Protein AF-A0A496ZPP3-F1 (afdb_monomer)

Secondary structure (DSSP, 8-state):
-PPEEEEESS-SS-EE-TT----STT--TTS-SSSEEEEEEETTSHHHHTTTTGGGG----STHHHHHHHHHHHHS---PEEEEEESEEEES---S-TTTTT--EEETTEEEEEHHHHHHHHHHHHHHHHHHHHHHHTTT--TTSS-----TTGGG---GGGS--GGGGEEEEETTSEEEE-

Sequence (182 aa):
MKRLQLVRYGGLTPVKQKHYTTDYEEMTFHGAPERYGIYAFMFGHIDWFLLGGDTGKMKPKTKDYEHEFKNKRDRLAVPYKKFSVEGEIWTHIKPANKFMYMVTDERGEWYKMDADDFVVMYKKEYARMTAEANEMETHGFFCDGESPRLNELDKTIKSPYRYICKDHLEIFVPKGTTIKPF

Solvent-accessible surface area (backbone atoms only — not comparable to full-atom values): 10896 Å² total; per-residue (Å²): 133,82,65,37,46,31,32,30,75,74,72,92,67,60,41,76,48,90,72,48,65,90,51,72,90,74,51,45,82,88,39,53,88,51,55,41,22,41,75,31,32,46,58,91,63,50,75,67,67,75,63,56,83,59,67,85,76,59,79,92,80,56,79,64,52,61,55,51,52,48,51,47,56,63,69,65,54,66,76,55,43,51,30,33,47,49,51,52,32,32,28,44,67,77,64,96,51,54,85,81,50,57,60,77,47,76,50,85,63,36,39,26,27,43,30,62,48,46,51,58,49,47,56,52,51,52,51,49,46,36,52,50,46,60,52,33,68,77,69,75,70,66,92,76,83,64,82,70,86,68,53,80,74,54,78,70,59,90,51,45,63,78,78,46,60,76,65,51,51,35,32,40,40,41,62,87,35,47,76,46,75,114

Mean predicted aligned error: 10.25 Å

Radius of gyration: 18.16 Å; Cα contacts (8 Å, |Δi|>4): 248; chains: 1; bounding box: 41×41×50 Å

pLDDT: mean 76.38, std 19.33, range [41.62, 98.12]

Structure (mmCIF, N/CA/C/O backbone):
data_AF-A0A496ZPP3-F1
#
_entry.id   AF-A0A496ZPP3-F1
#
loop_
_atom_site.group_PDB
_atom_site.id
_atom_site.type_symbol
_atom_site.label_atom_id
_atom_site.label_alt_id
_atom_site.label_comp_id
_atom_site.label_asym_id
_atom_site.label_entity_id
_atom_site.label_seq_id
_atom_site.pdbx_PDB_ins_code
_atom_site.Cartn_x
_atom_site.Cartn_y
_atom_site.Cartn_z
_atom_site.occupancy
_atom_site.B_iso_or_equiv
_atom_site.auth_seq_id
_atom_site.auth_comp_id
_atom_site.auth_asym_id
_atom_site.auth_atom_id
_atom_site.pdbx_PDB_model_num
ATOM 1 N N . MET A 1 1 ? -8.054 14.462 -8.603 1.00 59.59 1 MET A N 1
ATOM 2 C CA . MET A 1 1 ? -6.845 13.609 -8.526 1.00 59.59 1 MET A CA 1
ATOM 3 C C . MET A 1 1 ? -7.215 12.163 -8.833 1.00 59.59 1 MET A C 1
ATOM 5 O O . MET A 1 1 ? -8.363 11.792 -8.616 1.00 59.59 1 MET A O 1
ATOM 9 N N . LYS A 1 2 ? -6.295 11.363 -9.394 1.00 76.88 2 LYS A N 1
ATOM 10 C CA . LYS A 1 2 ? -6.507 9.911 -9.539 1.00 76.88 2 LYS A CA 1
ATOM 11 C C . LYS A 1 2 ? -6.178 9.259 -8.195 1.00 76.88 2 LYS A C 1
ATOM 13 O O . LYS A 1 2 ? -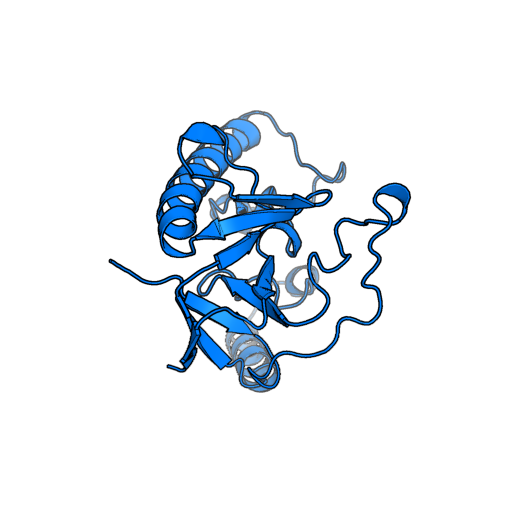5.025 9.337 -7.794 1.00 76.88 2 LYS A O 1
ATOM 18 N N . ARG A 1 3 ? -7.168 8.634 -7.554 1.00 90.62 3 ARG A N 1
ATOM 19 C CA . ARG A 1 3 ? -6.989 7.891 -6.296 1.00 90.62 3 ARG A CA 1
ATOM 20 C C . ARG A 1 3 ? -6.068 6.691 -6.489 1.00 90.62 3 ARG A C 1
ATOM 22 O O . ARG A 1 3 ? -6.048 6.103 -7.576 1.00 90.62 3 ARG A O 1
ATOM 29 N N . LEU A 1 4 ? -5.395 6.282 -5.418 1.00 94.94 4 LEU A N 1
ATOM 30 C CA . LEU A 1 4 ? -4.643 5.035 -5.386 1.00 94.94 4 LEU A CA 1
ATOM 31 C C . LEU A 1 4 ? -5.587 3.844 -5.601 1.00 94.94 4 LEU A C 1
ATOM 33 O O . LEU A 1 4 ? -6.533 3.642 -4.837 1.00 94.94 4 LEU A O 1
ATOM 37 N N . GLN A 1 5 ? -5.340 3.071 -6.659 1.00 94.94 5 GLN A N 1
ATOM 38 C CA . GLN A 1 5 ? -6.104 1.869 -6.982 1.00 94.94 5 GLN A CA 1
ATOM 39 C C . GLN A 1 5 ? -5.355 0.640 -6.483 1.00 94.94 5 GLN A C 1
ATOM 41 O O . GLN A 1 5 ? -4.220 0.389 -6.886 1.00 94.94 5 GLN A O 1
ATOM 46 N N . LEU A 1 6 ? -6.020 -0.136 -5.636 1.00 94.44 6 LEU A N 1
ATOM 47 C CA . LEU A 1 6 ? -5.474 -1.320 -5.002 1.00 94.44 6 LEU A CA 1
ATOM 48 C C . LEU A 1 6 ? -6.310 -2.554 -5.325 1.00 94.44 6 LEU A C 1
ATOM 50 O O . LEU A 1 6 ? -7.463 -2.491 -5.766 1.00 94.44 6 LEU A O 1
ATOM 54 N N . VAL A 1 7 ? -5.691 -3.698 -5.086 1.00 92.19 7 VAL A N 1
ATOM 55 C CA . VAL A 1 7 ? -6.248 -5.017 -5.332 1.00 92.19 7 VAL A CA 1
ATOM 56 C C . VAL A 1 7 ? -5.818 -5.981 -4.248 1.00 92.19 7 VAL A C 1
ATOM 58 O O . VAL A 1 7 ? -4.673 -5.965 -3.804 1.00 92.19 7 VAL A O 1
ATOM 61 N N . ARG A 1 8 ? -6.737 -6.844 -3.816 1.00 91.12 8 ARG A N 1
ATOM 62 C CA . ARG A 1 8 ? -6.417 -7.907 -2.859 1.00 91.12 8 ARG A CA 1
ATOM 63 C C . ARG A 1 8 ? -7.338 -9.104 -2.975 1.00 91.12 8 ARG A C 1
ATOM 65 O O . ARG A 1 8 ? -8.467 -8.993 -3.453 1.00 91.12 8 ARG A O 1
ATOM 72 N N . TYR A 1 9 ? -6.891 -10.217 -2.412 1.00 85.88 9 TYR A N 1
ATOM 73 C CA . TYR A 1 9 ? -7.742 -11.369 -2.153 1.00 85.88 9 TYR A CA 1
ATOM 74 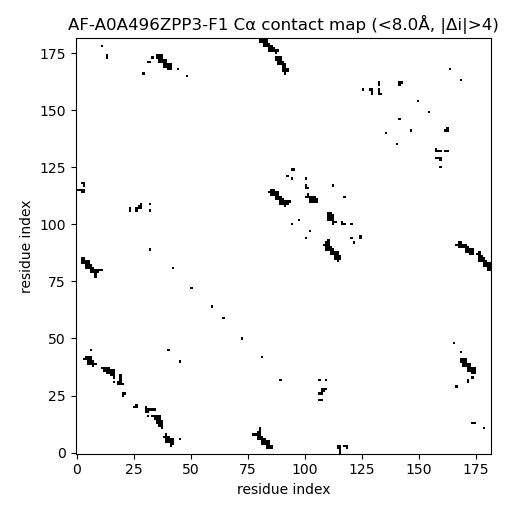C C . TYR A 1 9 ? -8.432 -11.275 -0.791 1.00 85.88 9 TYR A C 1
ATOM 76 O O . TYR A 1 9 ? -7.919 -10.677 0.162 1.00 85.88 9 TYR A O 1
ATOM 84 N N . GLY A 1 10 ? -9.609 -11.897 -0.704 1.00 86.62 10 GLY A N 1
ATOM 85 C CA . GLY A 1 10 ? -10.416 -11.944 0.511 1.00 86.62 10 GLY A CA 1
ATOM 86 C C . GLY A 1 10 ? -11.343 -10.737 0.698 1.00 86.62 10 GLY A C 1
ATOM 87 O O . GLY A 1 10 ? -11.685 -10.015 -0.240 1.00 86.62 10 GLY A O 1
ATOM 88 N N . GLY A 1 11 ? -11.837 -10.557 1.924 1.00 89.62 11 GLY A N 1
ATOM 89 C CA . GLY A 1 11 ? -12.764 -9.476 2.277 1.00 89.62 11 GLY A CA 1
ATOM 90 C C . GLY A 1 11 ? -12.040 -8.175 2.603 1.00 89.62 11 GLY A C 1
ATOM 91 O O . GLY A 1 11 ? -11.015 -8.231 3.260 1.00 89.62 11 GLY A O 1
ATOM 92 N N . LEU A 1 12 ? -12.592 -7.019 2.211 1.00 94.62 12 LEU A N 1
ATOM 93 C CA . LEU A 1 12 ? -12.005 -5.685 2.445 1.00 94.62 12 LEU A CA 1
ATOM 94 C C . LEU A 1 12 ? -12.063 -5.219 3.912 1.00 94.62 12 LEU A C 1
ATOM 96 O O . LEU A 1 12 ? -11.542 -4.159 4.238 1.00 94.62 12 LEU A O 1
ATOM 100 N N . THR A 1 13 ? -12.669 -6.006 4.799 1.00 96.12 13 THR A N 1
ATOM 101 C CA . THR A 1 13 ? -12.729 -5.712 6.231 1.00 96.12 13 THR A CA 1
ATOM 102 C C . THR A 1 13 ? -11.332 -5.804 6.861 1.00 96.12 13 THR A C 1
ATOM 104 O O . THR A 1 13 ? -10.648 -6.811 6.647 1.00 96.12 13 THR A O 1
ATOM 107 N N . PRO A 1 14 ? -10.905 -4.802 7.652 1.00 97.12 14 PRO A N 1
ATOM 108 C CA . PRO A 1 14 ? -9.675 -4.864 8.436 1.00 97.12 14 PRO A CA 1
ATOM 109 C C . PRO A 1 14 ? -9.627 -6.073 9.365 1.00 97.12 14 PRO A C 1
ATOM 111 O O . PRO A 1 14 ? -10.598 -6.375 10.060 1.00 97.12 14 PRO A O 1
ATOM 114 N N . VAL A 1 15 ? -8.478 -6.745 9.402 1.00 97.00 15 VAL A N 1
ATOM 115 C CA . VAL A 1 15 ? -8.234 -7.908 10.264 1.00 97.00 15 VAL A CA 1
ATOM 116 C C . VAL A 1 15 ? -7.109 -7.618 11.249 1.00 97.00 15 VAL A C 1
ATOM 118 O O . VAL A 1 15 ? -6.262 -6.754 11.012 1.00 97.00 15 VAL A O 1
ATOM 121 N N . LYS A 1 16 ? -7.112 -8.338 12.375 1.00 97.50 16 LYS A N 1
ATOM 122 C CA . LYS A 1 16 ? -6.031 -8.285 13.362 1.00 97.50 16 LYS A CA 1
ATOM 123 C C . LYS A 1 16 ? -4.797 -9.003 12.815 1.00 97.50 16 LYS A C 1
ATOM 125 O O . LYS A 1 16 ? -4.894 -10.161 12.412 1.00 97.50 16 LYS A O 1
ATOM 130 N N . GLN A 1 17 ? -3.646 -8.345 12.859 1.00 96.12 17 GLN A N 1
ATOM 131 C CA . GLN A 1 17 ? -2.381 -8.890 12.368 1.00 96.12 17 GLN A CA 1
ATOM 132 C C . GLN A 1 17 ? -1.732 -9.790 13.430 1.00 96.12 17 GLN A C 1
ATOM 134 O O . GLN A 1 17 ? -1.558 -9.377 14.580 1.00 96.12 17 GLN A O 1
ATOM 139 N N . LYS A 1 18 ? -1.426 -11.045 13.065 1.00 89.62 18 LYS A N 1
ATOM 140 C CA . LYS A 1 18 ? -0.983 -12.093 14.011 1.00 89.62 18 LYS A CA 1
ATOM 141 C C . LYS A 1 18 ? 0.389 -11.813 14.631 1.00 89.62 18 LYS A C 1
ATOM 143 O O . LYS A 1 18 ? 0.562 -12.071 15.814 1.00 89.62 18 LYS A O 1
ATOM 148 N N . HIS A 1 19 ? 1.314 -11.259 13.852 1.00 88.44 19 HIS A N 1
ATOM 149 C CA . HIS A 1 19 ? 2.710 -11.018 14.245 1.00 88.44 19 HIS A CA 1
ATOM 150 C C . HIS A 1 19 ? 3.008 -9.535 14.482 1.00 88.44 19 HIS A C 1
ATOM 152 O O . HIS A 1 19 ? 4.138 -9.086 14.344 1.00 88.44 19 HIS A O 1
ATOM 158 N N . TYR A 1 20 ? 1.980 -8.752 14.808 1.00 92.56 20 TYR A N 1
ATOM 159 C CA . TYR A 1 20 ? 2.180 -7.362 15.187 1.00 92.56 20 TYR A CA 1
ATOM 160 C C . TYR A 1 20 ? 2.911 -7.281 16.534 1.00 92.56 20 TYR A C 1
ATOM 162 O O . TYR A 1 20 ? 2.357 -7.710 17.552 1.00 92.56 20 TYR A O 1
ATOM 170 N N . THR A 1 21 ? 4.098 -6.679 16.532 1.00 92.44 21 THR A N 1
ATOM 171 C CA . THR A 1 21 ? 4.921 -6.390 17.717 1.00 92.44 21 THR A CA 1
ATOM 172 C C . THR A 1 21 ? 5.237 -4.904 17.771 1.00 92.44 21 THR A C 1
ATOM 174 O O . THR A 1 21 ? 5.474 -4.301 16.729 1.00 92.44 21 THR A O 1
ATOM 177 N N . THR A 1 22 ? 5.194 -4.296 18.957 1.00 92.19 22 THR A N 1
ATOM 178 C CA . THR A 1 22 ? 5.622 -2.903 19.192 1.00 92.19 22 THR A CA 1
ATOM 179 C C . THR A 1 22 ? 7.114 -2.777 19.462 1.00 92.19 22 THR A C 1
ATOM 181 O O . THR A 1 22 ? 7.611 -1.656 19.472 1.00 92.19 22 THR A O 1
ATOM 184 N N . ASP A 1 23 ? 7.803 -3.894 19.685 1.00 92.31 23 ASP A N 1
ATOM 185 C CA . ASP A 1 23 ? 9.248 -3.913 19.857 1.00 92.31 23 ASP A CA 1
ATOM 186 C C . ASP A 1 23 ? 9.923 -3.688 18.505 1.00 92.31 23 ASP A C 1
ATOM 188 O O . ASP A 1 23 ? 9.645 -4.410 17.550 1.00 92.31 23 ASP A O 1
ATOM 192 N N . TYR A 1 24 ? 10.773 -2.665 18.421 1.00 87.19 24 TYR A N 1
ATOM 193 C CA . TYR A 1 24 ? 11.480 -2.295 17.199 1.00 87.19 24 TYR A CA 1
ATOM 194 C C . TYR A 1 24 ? 12.500 -3.358 16.777 1.00 87.19 24 TYR A C 1
ATOM 196 O O . TYR A 1 24 ? 12.688 -3.571 15.582 1.00 87.19 24 TYR A O 1
ATOM 204 N N . GLU A 1 25 ? 13.116 -4.059 17.732 1.00 89.50 25 GLU A N 1
ATOM 205 C CA . GLU A 1 25 ? 14.118 -5.095 17.449 1.00 89.50 25 GLU A CA 1
ATOM 206 C C . GLU A 1 25 ? 13.488 -6.358 16.842 1.00 89.50 25 GLU A C 1
ATOM 208 O O . GLU A 1 25 ? 14.136 -7.089 16.095 1.00 89.50 25 GLU A O 1
ATOM 213 N N . GLU A 1 26 ? 12.198 -6.585 17.102 1.00 88.44 26 GLU A N 1
ATOM 214 C CA . GLU A 1 26 ? 11.426 -7.701 16.549 1.00 88.44 26 GLU A CA 1
ATOM 215 C C . GLU A 1 26 ? 10.712 -7.351 15.230 1.00 88.44 26 GLU A C 1
ATOM 217 O O . GLU A 1 26 ? 10.048 -8.205 14.627 1.00 88.44 26 GLU A O 1
ATOM 222 N N . MET A 1 27 ? 10.800 -6.098 14.768 1.00 88.38 27 MET A N 1
ATOM 223 C CA . MET A 1 27 ? 10.158 -5.693 13.520 1.00 88.38 27 MET A CA 1
ATOM 224 C C . MET A 1 27 ? 10.902 -6.280 12.331 1.00 88.38 27 MET A C 1
ATOM 226 O O . MET A 1 27 ? 12.086 -6.046 12.116 1.00 88.38 27 MET A O 1
ATOM 230 N N . THR A 1 28 ? 10.162 -7.016 11.511 1.00 86.88 28 THR A N 1
ATOM 231 C CA . THR A 1 28 ? 10.663 -7.544 10.246 1.00 86.88 28 THR A CA 1
ATOM 232 C C . THR A 1 28 ? 10.012 -6.805 9.092 1.00 86.88 28 THR A C 1
ATOM 234 O O . THR A 1 28 ? 8.931 -6.235 9.239 1.00 86.88 28 THR A O 1
ATOM 237 N N . PHE A 1 29 ? 10.637 -6.879 7.922 1.00 85.31 29 PHE A N 1
ATOM 238 C CA . PHE A 1 29 ? 10.073 -6.396 6.665 1.00 85.31 29 PHE A CA 1
ATOM 239 C C . PHE A 1 29 ? 8.634 -6.897 6.435 1.00 85.31 29 PHE A C 1
ATOM 241 O O . PHE A 1 29 ? 7.745 -6.121 6.112 1.00 85.31 29 PHE A O 1
ATOM 248 N N . HIS A 1 30 ? 8.355 -8.167 6.741 1.00 86.19 30 HIS A N 1
ATOM 249 C CA . HIS A 1 30 ? 7.014 -8.753 6.608 1.00 86.19 30 HIS A CA 1
ATOM 250 C C . HIS A 1 30 ? 6.077 -8.480 7.800 1.00 86.19 30 HIS A C 1
ATOM 252 O O . HIS A 1 30 ? 4.909 -8.879 7.787 1.00 86.19 30 HIS A O 1
ATOM 258 N N . GLY A 1 31 ? 6.572 -7.845 8.864 1.00 90.31 31 GLY A N 1
ATOM 259 C CA . GLY A 1 31 ? 5.788 -7.505 10.044 1.00 90.31 31 GLY A CA 1
ATOM 260 C C . GLY A 1 31 ? 4.845 -6.343 9.753 1.00 90.31 31 GLY A C 1
ATOM 261 O O . GLY A 1 31 ? 5.272 -5.306 9.261 1.00 90.31 31 GLY A O 1
ATOM 262 N N . ALA A 1 32 ? 3.557 -6.493 10.070 1.00 92.44 32 ALA A N 1
ATOM 263 C CA . ALA A 1 32 ? 2.587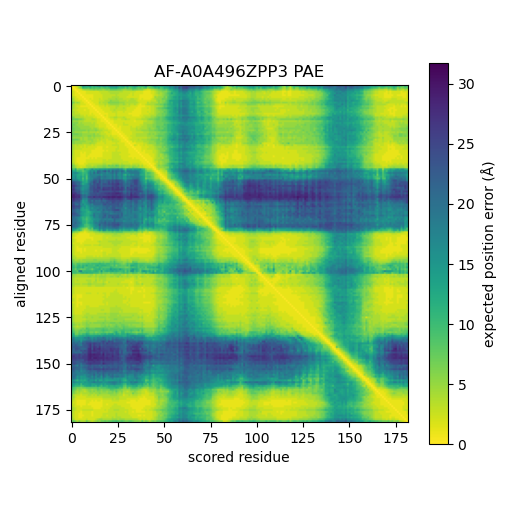 -5.426 9.841 1.00 92.44 32 ALA A CA 1
ATOM 264 C C . ALA A 1 32 ? 2.925 -4.167 10.657 1.00 92.44 32 ALA A C 1
ATOM 266 O O . ALA A 1 32 ? 3.147 -4.276 11.869 1.00 92.44 32 ALA A O 1
ATOM 267 N N . PRO A 1 33 ? 2.857 -2.968 10.054 1.00 94.81 33 PRO A N 1
ATOM 268 C CA . PRO A 1 33 ? 3.180 -1.736 10.759 1.00 94.81 33 PRO A CA 1
ATOM 269 C C . PRO A 1 33 ? 2.072 -1.299 11.728 1.00 94.81 33 PRO A C 1
ATOM 271 O O . PRO A 1 33 ? 2.323 -0.512 12.640 1.00 94.81 33 PRO A O 1
ATOM 274 N N . GLU A 1 34 ? 0.857 -1.847 11.609 1.00 96.38 34 GLU A N 1
ATOM 275 C CA . GLU A 1 34 ? -0.231 -1.635 12.566 1.00 96.38 34 GLU A CA 1
ATOM 276 C C . GLU A 1 34 ? -0.971 -2.926 12.923 1.00 96.38 34 GLU A C 1
ATOM 278 O O . GLU A 1 34 ? -0.973 -3.922 12.197 1.00 96.38 34 GLU A O 1
ATOM 283 N N . ARG A 1 35 ? -1.668 -2.893 14.065 1.00 97.12 35 ARG A N 1
ATOM 284 C CA . ARG A 1 35 ? -2.373 -4.065 14.592 1.00 97.12 35 ARG A CA 1
ATOM 285 C C . ARG A 1 35 ? -3.605 -4.458 13.781 1.00 97.12 35 ARG A C 1
ATOM 287 O O . ARG A 1 35 ? -3.969 -5.635 13.788 1.00 97.12 35 ARG A O 1
ATOM 294 N N . TYR A 1 36 ? -4.260 -3.500 13.127 1.00 98.12 36 TYR A N 1
ATOM 295 C CA . TYR A 1 36 ? -5.479 -3.729 12.355 1.00 98.12 36 TYR A CA 1
ATOM 296 C C . TYR A 1 36 ? -5.396 -3.055 10.994 1.00 98.12 36 TYR A C 1
ATOM 298 O O . TYR A 1 36 ? -5.179 -1.852 10.899 1.00 98.12 36 TYR A O 1
ATOM 306 N N . GLY A 1 37 ? -5.651 -3.825 9.947 1.00 97.50 37 GLY A N 1
ATOM 307 C CA . GLY A 1 37 ? -5.591 -3.334 8.579 1.00 97.50 37 GLY A CA 1
ATOM 308 C C . GLY A 1 37 ? -5.667 -4.478 7.591 1.00 97.50 37 GLY A C 1
ATOM 309 O O . GLY A 1 37 ? -6.081 -5.590 7.946 1.00 97.50 37 GLY A O 1
ATOM 310 N N . ILE A 1 38 ? -5.301 -4.193 6.351 1.00 96.81 38 ILE A N 1
ATOM 311 C CA . ILE A 1 38 ? -5.334 -5.149 5.253 1.00 96.81 38 ILE A CA 1
ATOM 312 C C . ILE A 1 38 ? -4.109 -4.969 4.366 1.00 96.81 38 ILE A C 1
ATOM 314 O O . ILE A 1 38 ? -3.707 -3.845 4.091 1.00 96.81 38 ILE A O 1
ATOM 318 N N . TYR A 1 39 ? -3.568 -6.077 3.874 1.00 95.19 39 TYR A N 1
ATOM 319 C CA . TYR A 1 39 ? -2.563 -6.056 2.820 1.00 95.19 39 TYR A CA 1
ATOM 320 C C . TYR A 1 39 ? -3.234 -6.028 1.452 1.00 95.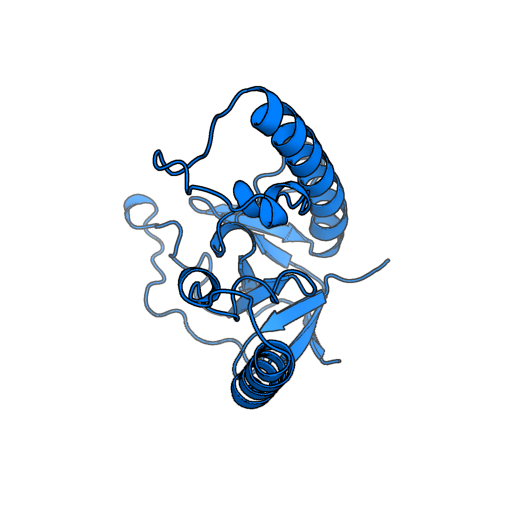19 39 TYR A C 1
ATOM 322 O O . TYR A 1 39 ? -4.251 -6.699 1.218 1.00 95.19 39 TYR A O 1
ATOM 330 N N . ALA A 1 40 ? -2.670 -5.231 0.559 1.00 94.62 40 ALA A N 1
ATOM 331 C CA . ALA A 1 40 ? -3.112 -5.085 -0.810 1.00 94.62 40 ALA A CA 1
ATOM 332 C C . ALA A 1 40 ? -1.928 -4.771 -1.722 1.00 94.62 40 ALA A C 1
ATOM 334 O O . ALA A 1 40 ? -0.858 -4.386 -1.270 1.00 94.62 40 ALA A O 1
ATOM 335 N N . PHE A 1 41 ? -2.146 -4.913 -3.020 1.00 92.25 41 PHE A N 1
ATOM 336 C CA . PHE A 1 41 ? -1.162 -4.594 -4.042 1.00 92.25 41 PHE A CA 1
ATOM 337 C C . PHE A 1 41 ? -1.677 -3.476 -4.928 1.00 92.25 41 PHE A C 1
ATOM 339 O O . PHE A 1 41 ? -2.883 -3.288 -5.099 1.00 92.25 41 PHE A O 1
ATOM 346 N N . MET A 1 42 ? -0.745 -2.763 -5.537 1.00 90.25 42 MET A N 1
ATOM 347 C CA . MET A 1 42 ? -1.039 -1.780 -6.567 1.00 90.25 42 MET A CA 1
ATOM 348 C C . MET A 1 42 ? -1.734 -2.412 -7.778 1.00 90.25 42 MET A C 1
ATOM 350 O O . MET A 1 42 ? -1.257 -3.391 -8.363 1.00 90.25 42 MET A O 1
ATOM 354 N N . PHE A 1 43 ? -2.868 -1.842 -8.191 1.00 87.19 43 PHE A N 1
ATOM 355 C CA . PHE A 1 43 ? -3.562 -2.308 -9.388 1.00 87.19 43 PHE A CA 1
ATOM 356 C C . PHE A 1 43 ? -2.719 -2.044 -10.643 1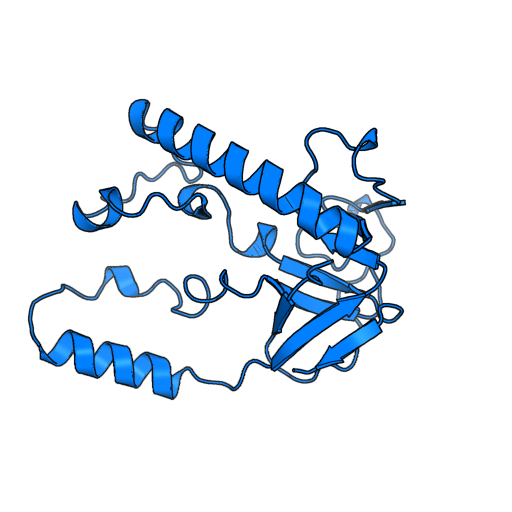.00 87.19 43 PHE A C 1
ATOM 358 O O . PHE A 1 43 ? -2.085 -1.003 -10.771 1.00 87.19 43 PHE A O 1
ATOM 365 N N . GLY A 1 44 ? -2.701 -3.006 -11.569 1.00 81.31 44 GLY A N 1
ATOM 366 C CA . GLY A 1 44 ? -1.818 -2.994 -12.743 1.00 81.31 44 GLY A CA 1
ATOM 367 C C . GLY A 1 44 ? -0.464 -3.673 -12.511 1.00 81.31 44 GLY A C 1
ATOM 368 O O . GLY A 1 44 ? 0.175 -4.078 -13.472 1.00 81.31 44 GLY A O 1
ATOM 369 N N . HIS A 1 45 ? -0.070 -3.890 -11.251 1.00 75.44 45 HIS A N 1
ATOM 370 C CA . HIS A 1 45 ? 1.176 -4.576 -10.888 1.00 75.44 45 HIS A CA 1
ATOM 371 C C . HIS A 1 45 ? 0.974 -6.048 -10.507 1.00 75.44 45 HIS A C 1
ATOM 373 O O . HIS A 1 45 ? 1.939 -6.781 -10.315 1.00 75.44 45 HIS A O 1
ATOM 379 N N . ILE A 1 46 ? -0.282 -6.489 -10.436 1.00 66.38 46 ILE A N 1
ATOM 380 C CA . ILE A 1 46 ? -0.672 -7.805 -9.927 1.00 66.38 46 ILE A CA 1
ATOM 381 C C . ILE A 1 46 ? -0.355 -8.956 -10.897 1.00 66.38 46 ILE A C 1
ATOM 383 O O . ILE A 1 46 ? -0.110 -10.077 -10.454 1.00 66.38 46 ILE A O 1
ATOM 387 N N . ASP A 1 47 ? -0.353 -8.687 -12.208 1.00 57.16 47 ASP A N 1
ATOM 388 C CA . ASP A 1 47 ? -0.328 -9.731 -13.244 1.00 57.16 47 ASP A CA 1
ATOM 389 C C . ASP A 1 47 ? 0.949 -10.593 -13.196 1.00 57.16 47 ASP A C 1
ATOM 391 O O . ASP A 1 47 ? 0.906 -11.754 -13.581 1.00 57.16 47 ASP A O 1
ATOM 395 N N . TRP A 1 48 ? 2.061 -10.090 -12.654 1.00 53.19 48 TRP A N 1
ATOM 396 C CA . TRP A 1 48 ? 3.319 -10.845 -12.565 1.00 53.19 48 TRP A CA 1
ATOM 397 C C . TRP A 1 48 ? 3.433 -11.708 -11.305 1.00 53.19 48 TRP A C 1
ATOM 399 O O . TRP A 1 48 ? 3.964 -12.815 -11.351 1.00 53.19 48 TRP A O 1
ATOM 409 N N . PHE A 1 49 ? 2.888 -11.240 -10.181 1.00 54.38 49 PHE A N 1
ATOM 410 C CA . PHE A 1 49 ? 3.001 -11.937 -8.897 1.00 54.38 49 PHE A CA 1
ATOM 411 C C . PHE A 1 49 ? 2.003 -13.085 -8.753 1.00 54.38 49 PHE A C 1
ATOM 413 O O . PHE A 1 49 ? 2.286 -14.075 -8.081 1.00 54.38 49 PHE A O 1
ATOM 420 N N . LEU A 1 50 ? 0.849 -12.979 -9.413 1.00 51.84 50 LEU A N 1
ATOM 421 C CA . LEU A 1 50 ? -0.241 -13.953 -9.304 1.00 51.84 50 LEU A CA 1
ATOM 422 C C . LEU A 1 50 ? -0.167 -15.096 -10.305 1.00 51.84 50 LEU A C 1
ATOM 424 O O . LEU A 1 50 ? -0.812 -16.123 -10.108 1.00 51.84 50 LEU A O 1
ATOM 428 N N . LEU A 1 51 ? 0.649 -14.947 -11.346 1.00 50.66 51 LEU A N 1
ATOM 429 C CA . LEU A 1 51 ? 0.979 -16.049 -12.245 1.00 50.66 51 LEU A CA 1
ATOM 430 C C . LEU A 1 51 ? 2.017 -17.004 -11.641 1.00 50.66 51 LEU A C 1
ATOM 432 O O . LEU A 1 51 ? 2.311 -18.029 -12.248 1.00 50.66 51 LEU A O 1
ATOM 436 N N . GLY A 1 52 ? 2.522 -16.694 -10.438 1.00 42.72 52 GLY A N 1
ATOM 437 C CA . GLY A 1 52 ? 3.244 -17.623 -9.582 1.00 42.72 52 GLY A CA 1
ATOM 438 C C . GLY A 1 52 ? 4.406 -18.311 -10.280 1.00 42.72 52 GLY A C 1
ATOM 439 O O . GLY A 1 52 ? 4.352 -19.520 -10.412 1.00 42.72 52 GLY A O 1
ATOM 440 N N . GLY A 1 53 ? 5.422 -17.565 -10.729 1.00 42.47 53 GLY A N 1
ATOM 441 C CA . GLY A 1 53 ? 6.786 -18.058 -11.006 1.00 42.47 53 GLY A CA 1
ATOM 442 C C . GLY A 1 53 ? 6.987 -19.234 -11.982 1.00 42.47 53 GLY A C 1
ATOM 443 O O . GLY A 1 53 ? 8.128 -19.561 -12.290 1.00 42.47 53 GLY A O 1
ATOM 444 N N . ASP A 1 54 ? 5.939 -19.871 -12.503 1.00 42.06 54 ASP A N 1
ATOM 445 C CA . ASP A 1 54 ? 6.032 -21.116 -13.276 1.00 42.06 54 ASP A CA 1
ATOM 446 C C . ASP A 1 54 ? 5.955 -20.861 -14.788 1.00 42.06 54 ASP A C 1
ATOM 448 O O . ASP A 1 54 ? 5.625 -21.740 -15.583 1.00 42.06 54 ASP A O 1
ATOM 452 N N . THR A 1 55 ? 6.291 -19.643 -15.220 1.00 43.59 55 THR A N 1
ATOM 453 C CA . THR A 1 55 ? 6.555 -19.349 -16.636 1.00 43.59 55 THR A CA 1
ATOM 454 C C . THR A 1 55 ? 7.886 -19.958 -17.090 1.00 43.59 55 THR A C 1
ATOM 456 O O . THR A 1 55 ? 8.050 -20.254 -18.271 1.00 43.59 55 THR A O 1
ATOM 459 N N . GLY A 1 56 ? 8.809 -20.243 -16.159 1.00 43.56 56 GLY A N 1
ATOM 460 C CA . GLY A 1 56 ? 10.131 -20.812 -16.448 1.00 43.56 56 GLY A CA 1
ATOM 461 C C . GLY A 1 56 ? 10.132 -22.262 -16.952 1.00 43.56 56 GLY A C 1
ATOM 462 O O . GLY A 1 56 ? 11.126 -22.705 -17.528 1.00 43.56 56 GLY A O 1
ATOM 463 N N . LYS A 1 57 ? 9.034 -23.014 -16.785 1.00 44.91 57 LYS A N 1
ATOM 464 C CA . LYS A 1 57 ? 8.921 -24.403 -17.277 1.00 44.91 57 LYS A CA 1
ATOM 465 C C . LYS A 1 57 ? 8.131 -24.547 -18.573 1.00 44.91 57 LYS A C 1
ATOM 467 O O . LYS A 1 57 ? 8.183 -25.612 -19.191 1.00 44.91 57 LYS A O 1
ATOM 472 N N . MET A 1 58 ? 7.420 -23.514 -19.020 1.00 46.31 58 MET A N 1
ATOM 473 C CA . MET A 1 58 ? 6.600 -23.624 -20.222 1.00 46.31 58 MET A CA 1
ATOM 474 C C . MET A 1 58 ? 7.407 -23.188 -21.449 1.00 46.31 58 MET A C 1
ATOM 476 O O . MET A 1 58 ? 7.609 -22.006 -21.709 1.00 46.31 58 MET A O 1
ATOM 480 N N . LYS A 1 59 ? 7.894 -24.162 -22.225 1.00 48.12 59 LYS A N 1
ATOM 481 C CA . LYS A 1 59 ? 8.514 -23.888 -23.529 1.00 48.12 59 LYS A CA 1
ATOM 482 C C . LYS A 1 59 ? 7.431 -23.359 -24.485 1.00 48.12 59 LYS A C 1
ATOM 484 O O . LYS A 1 59 ? 6.464 -24.083 -24.727 1.00 48.12 59 LYS A O 1
ATOM 489 N N . PRO A 1 60 ? 7.572 -22.159 -25.072 1.00 52.62 60 PRO A N 1
ATOM 490 C CA . PRO A 1 60 ? 6.584 -21.643 -26.010 1.00 52.62 60 PRO A CA 1
ATOM 491 C C . PRO A 1 60 ? 6.767 -22.366 -27.344 1.00 52.62 60 PRO A C 1
ATOM 493 O O . PRO A 1 60 ? 7.731 -22.080 -28.053 1.00 52.62 60 PRO A O 1
ATOM 496 N N . LYS A 1 61 ? 5.904 -23.337 -27.684 1.00 51.56 61 LYS A N 1
ATOM 497 C CA . LYS A 1 61 ? 5.969 -23.983 -29.013 1.00 51.56 61 LYS A CA 1
ATOM 498 C C . LYS A 1 61 ? 4.648 -24.313 -29.724 1.00 51.56 61 LYS A C 1
ATOM 500 O O . LYS A 1 61 ? 4.734 -24.724 -30.876 1.00 51.56 61 LYS A O 1
ATOM 505 N N . THR A 1 62 ? 3.450 -24.098 -29.170 1.00 55.59 62 THR A N 1
ATOM 506 C CA . THR A 1 62 ? 2.194 -24.438 -29.888 1.00 55.59 62 THR A CA 1
ATOM 507 C C . THR A 1 62 ? 1.036 -23.478 -29.592 1.00 55.59 62 THR A C 1
ATOM 509 O O . THR A 1 62 ? 1.014 -22.843 -28.545 1.00 55.59 62 THR A O 1
ATOM 512 N N . LYS A 1 63 ? 0.045 -23.386 -30.500 1.00 57.59 63 LYS A N 1
ATOM 513 C CA . LYS A 1 63 ? -1.225 -22.646 -30.294 1.00 57.59 63 LYS A CA 1
ATOM 514 C C . LYS A 1 63 ? -1.999 -23.116 -29.052 1.00 57.59 63 LYS A C 1
ATOM 516 O O . LYS A 1 63 ? -2.767 -22.347 -28.480 1.00 57.59 63 LYS A O 1
ATOM 521 N N . ASP A 1 64 ? -1.746 -24.340 -28.599 1.00 54.94 64 ASP A N 1
ATOM 522 C CA . ASP A 1 64 ? -2.301 -24.880 -27.356 1.00 54.94 64 ASP A CA 1
ATOM 523 C C . ASP A 1 64 ? -1.816 -24.102 -26.120 1.00 54.94 64 ASP A C 1
ATOM 525 O O . ASP A 1 64 ? -2.552 -23.990 -25.143 1.00 54.94 64 ASP A O 1
ATOM 529 N N . TYR A 1 65 ? -0.636 -23.467 -26.194 1.00 52.94 65 TYR A N 1
ATOM 530 C CA . TYR A 1 65 ? -0.078 -22.616 -25.140 1.00 52.94 65 TYR A CA 1
ATOM 531 C C . TYR A 1 65 ? -0.981 -21.423 -24.809 1.00 52.94 65 TYR A C 1
ATOM 533 O O . TYR A 1 65 ? -1.270 -21.176 -23.641 1.00 52.94 65 TYR A O 1
ATOM 541 N N . GLU A 1 66 ? -1.466 -20.689 -25.816 1.00 57.19 66 GLU A N 1
ATOM 542 C CA . GLU A 1 66 ? -2.350 -19.537 -25.586 1.00 57.19 66 GLU A CA 1
ATOM 543 C C . GLU A 1 66 ? -3.667 -19.964 -24.934 1.00 57.19 66 GLU A C 1
ATOM 545 O O . GLU A 1 66 ? -4.195 -19.261 -24.069 1.00 57.19 66 GLU A O 1
ATOM 550 N N . HIS A 1 67 ? -4.183 -21.136 -25.309 1.00 58.00 67 HIS A N 1
ATOM 551 C CA . HIS A 1 67 ? -5.415 -21.668 -24.744 1.00 58.00 67 HIS A CA 1
ATOM 552 C C . HIS A 1 67 ? -5.226 -22.135 -23.293 1.00 58.00 67 HIS A C 1
ATOM 554 O O . HIS A 1 67 ? -6.058 -21.839 -22.436 1.00 58.00 67 HIS A O 1
ATOM 560 N N . GLU A 1 68 ? -4.119 -22.812 -22.980 1.00 56.00 68 GLU A N 1
ATOM 561 C CA . GLU A 1 68 ? -3.804 -23.275 -21.623 1.00 56.00 68 GLU A CA 1
ATOM 562 C C . GLU A 1 68 ? -3.478 -22.113 -20.672 1.00 56.00 68 GLU A C 1
ATOM 564 O O . GLU A 1 68 ? -3.932 -22.098 -19.527 1.00 56.00 68 GLU A O 1
ATOM 569 N N . PHE A 1 69 ? -2.764 -21.094 -21.162 1.00 55.66 69 PHE A N 1
ATOM 570 C CA . PHE A 1 69 ? -2.449 -19.877 -20.413 1.00 55.66 69 PHE A CA 1
ATOM 571 C C . PHE A 1 69 ? -3.713 -19.071 -20.095 1.00 55.66 69 PHE A C 1
ATOM 573 O O . PHE A 1 69 ? -3.905 -18.624 -18.962 1.00 55.66 69 PHE A O 1
ATOM 5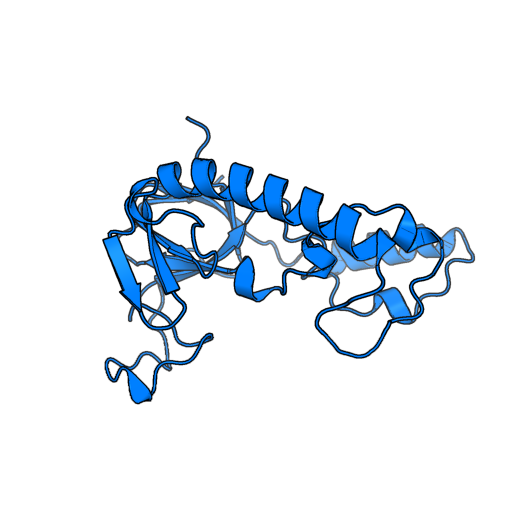80 N N . LYS A 1 70 ? -4.623 -18.946 -21.070 1.00 58.00 70 LYS A N 1
ATOM 581 C CA . LYS A 1 70 ? -5.937 -18.320 -20.879 1.00 58.00 70 LYS A CA 1
ATOM 582 C C . LYS A 1 70 ? -6.786 -19.102 -19.871 1.00 58.00 70 LYS A C 1
ATOM 584 O O . LYS A 1 70 ? -7.279 -18.517 -18.915 1.00 58.00 70 LYS A O 1
ATOM 589 N N . ASN A 1 71 ? -6.840 -20.429 -19.992 1.00 56.62 71 ASN A N 1
ATOM 590 C CA . ASN A 1 71 ? -7.566 -21.289 -19.054 1.00 56.62 71 ASN A CA 1
ATOM 591 C C . ASN A 1 71 ? -6.982 -21.265 -17.629 1.00 56.62 71 ASN A C 1
ATOM 593 O O . ASN A 1 71 ? -7.741 -21.294 -16.663 1.00 56.62 71 ASN A O 1
ATOM 597 N N . LYS A 1 72 ? -5.653 -21.193 -17.454 1.00 56.44 72 LYS A N 1
ATOM 598 C CA . LYS A 1 72 ? -5.033 -21.006 -16.129 1.00 56.44 72 LYS A CA 1
ATOM 599 C C . LYS A 1 72 ? -5.353 -19.633 -15.548 1.00 56.44 72 LYS A C 1
ATOM 601 O O . LYS A 1 72 ? -5.682 -19.566 -14.370 1.00 56.44 72 LYS A O 1
ATOM 606 N N . ARG A 1 73 ? -5.310 -18.565 -16.351 1.00 54.19 73 ARG A N 1
ATOM 607 C CA . ARG A 1 73 ? -5.714 -17.211 -15.933 1.00 54.19 73 ARG A CA 1
ATOM 608 C C . ARG A 1 73 ? -7.171 -17.183 -15.464 1.00 54.19 73 ARG A C 1
ATOM 610 O O . ARG A 1 73 ? -7.459 -16.597 -14.425 1.00 54.19 73 ARG A O 1
ATOM 617 N N . ASP A 1 74 ? -8.050 -17.880 -16.179 1.00 54.75 74 ASP A N 1
ATOM 618 C CA . ASP A 1 74 ? -9.476 -17.981 -15.856 1.00 54.75 74 ASP A CA 1
ATOM 619 C C . ASP A 1 74 ? -9.742 -18.884 -14.632 1.00 54.75 74 ASP A C 1
ATOM 621 O O . ASP A 1 74 ? -10.646 -18.610 -13.849 1.00 54.75 74 ASP A O 1
ATOM 625 N N . ARG A 1 75 ? -8.932 -19.931 -14.400 1.00 48.91 75 ARG A N 1
ATOM 626 C CA . ARG A 1 75 ? -9.024 -20.807 -13.208 1.00 48.91 75 ARG A CA 1
ATOM 627 C C . ARG A 1 75 ? -8.376 -20.217 -11.951 1.00 48.91 75 ARG A C 1
ATOM 629 O O . ARG A 1 75 ? -8.839 -20.491 -10.849 1.00 48.91 75 ARG A O 1
ATOM 636 N N . LEU A 1 76 ? -7.321 -19.416 -12.106 1.00 51.41 76 LEU A N 1
ATOM 637 C CA . LEU A 1 76 ? -6.669 -18.650 -11.033 1.00 51.41 76 LEU A CA 1
ATOM 638 C C . LEU A 1 76 ? -7.401 -17.339 -10.723 1.00 51.41 76 LEU A C 1
ATOM 640 O O . LEU A 1 76 ? -6.983 -16.606 -9.824 1.00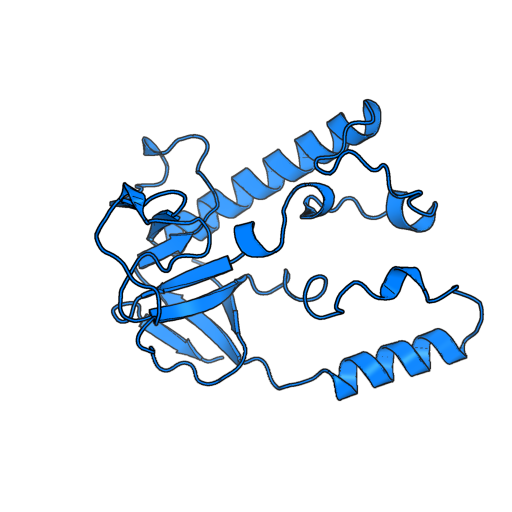 51.41 76 LEU A O 1
ATOM 644 N N . ALA A 1 77 ? -8.509 -17.055 -11.416 1.00 53.34 77 ALA A N 1
ATOM 645 C CA . ALA A 1 77 ? -9.431 -15.974 -11.104 1.00 53.34 77 ALA A CA 1
ATOM 646 C C . ALA A 1 77 ? -10.191 -16.254 -9.794 1.00 53.34 77 ALA A C 1
ATOM 648 O O . ALA A 1 77 ? -11.419 -16.250 -9.742 1.00 53.34 77 ALA A O 1
ATOM 649 N N . VAL A 1 78 ? -9.470 -16.447 -8.687 1.00 56.81 78 VAL A N 1
ATOM 650 C CA . VAL A 1 78 ? -10.012 -16.051 -7.391 1.00 56.81 78 VAL A CA 1
ATOM 651 C C . VAL A 1 78 ? -10.366 -14.570 -7.562 1.00 56.81 78 VAL A C 1
ATOM 653 O O . VAL A 1 78 ? -9.494 -13.800 -7.979 1.00 56.81 78 VAL A O 1
ATOM 656 N N . PRO A 1 79 ? -11.623 -14.153 -7.334 1.00 71.50 79 PRO A N 1
ATOM 657 C CA . PRO A 1 79 ? -12.029 -12.783 -7.586 1.00 71.50 79 PRO A CA 1
ATOM 658 C C . PRO A 1 79 ? -11.283 -11.885 -6.604 1.00 71.50 79 PRO A C 1
ATOM 660 O O . PRO A 1 79 ? -11.651 -11.750 -5.435 1.00 71.50 79 PRO A O 1
ATOM 663 N N . TYR A 1 80 ? -10.181 -11.305 -7.066 1.00 83.19 80 TYR A N 1
ATOM 664 C CA . TYR A 1 80 ? -9.529 -10.237 -6.345 1.00 83.19 80 TYR A CA 1
ATOM 665 C C . TYR A 1 80 ? -10.470 -9.035 -6.374 1.00 83.19 80 TYR A C 1
ATOM 667 O O . TYR A 1 80 ? -11.139 -8.746 -7.369 1.00 83.19 80 TYR A O 1
ATOM 675 N N . LYS A 1 81 ? -10.549 -8.333 -5.253 1.00 89.38 81 LYS A N 1
ATOM 676 C CA . LYS A 1 81 ? -11.375 -7.139 -5.134 1.00 89.38 81 LYS A CA 1
ATOM 677 C C . LYS A 1 81 ? -10.531 -5.947 -5.525 1.00 89.38 81 LYS A C 1
ATOM 679 O O . LYS A 1 81 ? -9.466 -5.743 -4.945 1.00 89.38 81 LYS A O 1
ATOM 684 N N . LYS A 1 82 ? -11.013 -5.175 -6.496 1.00 91.94 82 LYS A N 1
ATOM 685 C CA . LYS A 1 82 ? -10.472 -3.857 -6.827 1.00 91.94 82 LYS A CA 1
ATOM 686 C C . LYS A 1 82 ? -11.121 -2.835 -5.903 1.00 91.94 82 LYS A C 1
ATOM 688 O O . LYS A 1 82 ? -12.329 -2.880 -5.678 1.00 91.94 82 LYS A O 1
ATOM 693 N N . PHE A 1 83 ? -10.335 -1.905 -5.386 1.00 95.50 83 PHE A N 1
ATOM 694 C CA . PHE A 1 83 ? -10.844 -0.803 -4.578 1.00 95.50 83 PHE A CA 1
ATOM 695 C C . PHE A 1 83 ? -9.901 0.396 -4.657 1.00 95.50 83 PHE A C 1
ATOM 697 O O . PHE A 1 83 ? -8.759 0.279 -5.096 1.00 95.50 83 PHE A O 1
ATOM 704 N N . SER A 1 84 ? -10.390 1.562 -4.256 1.00 97.06 84 SER A N 1
ATOM 705 C CA . SER A 1 84 ? -9.569 2.752 -4.049 1.00 97.06 84 SER A CA 1
ATOM 706 C C . SER A 1 84 ? -9.494 3.100 -2.573 1.00 97.06 84 SER A C 1
ATOM 708 O O . SER A 1 84 ? -10.384 2.728 -1.803 1.00 97.06 84 SER A O 1
ATOM 710 N N . VAL A 1 85 ? -8.427 3.793 -2.188 1.00 97.12 85 VAL A N 1
ATOM 711 C CA . VAL A 1 85 ? -8.225 4.266 -0.816 1.00 97.12 85 VAL A CA 1
ATOM 712 C C . VAL A 1 85 ? -8.067 5.779 -0.769 1.00 97.12 85 VAL A C 1
ATOM 714 O O . VAL A 1 85 ? -7.584 6.383 -1.725 1.00 97.12 85 VAL A O 1
ATOM 717 N N . GLU A 1 86 ? -8.507 6.367 0.339 1.00 96.44 86 GLU A N 1
ATOM 718 C CA . GLU A 1 86 ? -8.272 7.762 0.716 1.00 96.44 86 GLU A CA 1
ATOM 719 C C . GLU A 1 86 ? -7.794 7.815 2.172 1.00 96.44 86 GLU A C 1
ATOM 721 O O . GLU A 1 86 ? -8.353 7.124 3.034 1.00 96.44 86 GLU A O 1
ATOM 726 N N . GLY A 1 87 ? -6.797 8.660 2.436 1.00 95.88 87 GLY A N 1
ATOM 727 C CA . GLY A 1 87 ? -6.134 8.792 3.730 1.00 95.88 87 GLY A CA 1
ATOM 728 C C . GLY A 1 87 ? -4.812 8.032 3.790 1.00 95.88 87 GLY A C 1
ATOM 729 O O . GLY A 1 87 ? -4.190 7.749 2.767 1.00 95.88 87 GLY A O 1
ATOM 730 N N . GLU A 1 88 ? -4.386 7.697 5.004 1.00 97.50 88 GLU A N 1
ATOM 731 C CA . GLU A 1 88 ? -3.050 7.154 5.240 1.00 97.50 88 GLU A CA 1
ATOM 732 C C . GLU A 1 88 ? -2.908 5.696 4.788 1.00 97.50 88 GLU A C 1
ATOM 734 O O . GLU A 1 88 ? -3.823 4.880 4.920 1.00 97.50 88 GLU A O 1
ATOM 739 N N . ILE A 1 89 ? -1.722 5.353 4.305 1.00 97.75 89 ILE A N 1
ATOM 740 C CA . ILE A 1 89 ? -1.290 3.996 3.979 1.00 97.75 89 ILE A CA 1
ATOM 741 C C . ILE A 1 89 ? 0.134 3.778 4.485 1.00 97.75 89 ILE A C 1
ATOM 743 O O . ILE A 1 89 ? 0.840 4.731 4.808 1.00 97.75 89 ILE A O 1
ATOM 747 N N . TRP A 1 90 ? 0.568 2.523 4.479 1.00 97.44 90 TRP A N 1
ATOM 748 C CA . TRP A 1 90 ? 1.961 2.147 4.670 1.00 97.44 90 TRP A CA 1
ATOM 749 C C . TRP A 1 90 ? 2.511 1.470 3.415 1.00 97.44 90 TRP A C 1
ATOM 751 O O . TRP A 1 90 ? 1.829 0.653 2.792 1.00 97.44 90 TRP A O 1
ATOM 761 N N . THR A 1 91 ? 3.752 1.792 3.058 1.00 95.19 91 THR A N 1
ATOM 762 C CA . THR A 1 91 ? 4.461 1.228 1.902 1.00 95.19 91 THR A CA 1
ATOM 763 C C . THR A 1 91 ? 5.912 0.907 2.244 1.00 95.19 91 THR A C 1
ATOM 765 O O . THR A 1 91 ? 6.497 1.536 3.122 1.00 95.19 91 THR A O 1
ATOM 768 N N . HIS A 1 92 ? 6.507 -0.024 1.505 1.00 92.44 92 HIS A N 1
ATOM 769 C CA . HIS A 1 92 ? 7.948 -0.280 1.518 1.00 92.44 92 HIS A CA 1
ATOM 770 C C . HIS A 1 92 ? 8.748 0.624 0.575 1.00 92.44 92 HIS A C 1
ATOM 772 O O . HIS A 1 92 ? 9.979 0.631 0.597 1.00 92.44 92 HIS A O 1
ATOM 778 N N . ILE A 1 93 ? 8.074 1.395 -0.280 1.00 89.50 93 ILE A N 1
ATOM 779 C CA . ILE A 1 93 ? 8.752 2.252 -1.249 1.00 89.50 93 ILE A CA 1
ATOM 780 C C . ILE A 1 93 ? 9.297 3.472 -0.524 1.00 89.50 93 ILE A C 1
ATOM 782 O O . ILE A 1 93 ? 8.571 4.417 -0.211 1.00 89.50 93 ILE A O 1
ATOM 786 N N . LYS A 1 94 ? 10.606 3.443 -0.279 1.00 88.00 94 LYS A N 1
ATOM 787 C CA . LYS A 1 94 ? 11.330 4.550 0.327 1.00 88.00 94 LYS A CA 1
ATOM 788 C C . LYS A 1 94 ? 11.355 5.746 -0.634 1.00 88.00 94 LYS A C 1
ATOM 790 O O . LYS A 1 94 ? 11.935 5.633 -1.715 1.00 88.00 94 LYS A O 1
ATOM 795 N N . PRO A 1 95 ? 10.794 6.906 -0.258 1.00 84.38 95 PRO A N 1
ATOM 796 C CA . PRO A 1 95 ? 10.899 8.101 -1.085 1.00 84.38 95 PRO A CA 1
ATOM 797 C C . PRO A 1 95 ? 12.353 8.587 -1.143 1.00 84.38 95 PRO A C 1
ATOM 799 O O . PRO A 1 95 ? 13.014 8.674 -0.104 1.00 84.38 95 PRO A O 1
ATOM 802 N N . ALA A 1 96 ? 12.839 8.988 -2.325 1.00 82.12 96 ALA A N 1
ATOM 803 C CA . ALA A 1 96 ? 14.183 9.562 -2.455 1.00 82.12 96 ALA A CA 1
ATOM 804 C C . ALA A 1 96 ? 14.346 10.866 -1.651 1.00 82.12 96 ALA A C 1
ATOM 806 O O . ALA A 1 96 ? 15.426 11.163 -1.144 1.00 82.12 96 ALA A O 1
ATOM 807 N N . ASN A 1 97 ? 13.261 11.633 -1.497 1.00 80.19 97 ASN A N 1
ATOM 808 C CA . ASN A 1 97 ? 13.218 12.830 -0.664 1.00 80.19 97 ASN A CA 1
ATOM 809 C C . ASN A 1 97 ? 12.017 12.782 0.290 1.00 80.19 97 ASN A C 1
ATOM 811 O O . ASN A 1 97 ? 10.897 13.125 -0.089 1.00 80.19 97 ASN A O 1
ATOM 815 N N . LYS A 1 98 ? 12.263 12.377 1.541 1.00 75.50 98 LYS A N 1
ATOM 816 C CA . LYS A 1 98 ? 11.232 12.255 2.585 1.00 75.50 98 LYS A CA 1
ATOM 817 C C . LYS A 1 98 ? 10.490 13.567 2.861 1.00 75.50 98 LYS A C 1
ATOM 819 O O . LYS A 1 98 ? 9.284 13.542 3.082 1.00 75.50 98 LYS A O 1
ATOM 824 N N . PHE A 1 99 ? 11.181 14.707 2.781 1.00 72.69 99 PHE A N 1
ATOM 825 C CA . PHE A 1 99 ? 10.583 16.027 3.015 1.00 72.69 99 PHE A CA 1
ATOM 826 C C . PHE A 1 99 ? 9.610 16.436 1.910 1.00 72.69 99 PHE A C 1
ATOM 828 O O . PHE A 1 99 ? 8.689 17.207 2.156 1.00 72.69 99 PHE A O 1
ATOM 835 N N . MET A 1 100 ? 9.799 15.914 0.695 1.00 74.44 100 MET A N 1
ATOM 836 C CA . MET A 1 100 ? 8.921 16.217 -0.431 1.00 74.44 100 MET A CA 1
ATOM 837 C C . MET A 1 100 ? 7.581 15.473 -0.353 1.00 74.44 100 MET A C 1
ATOM 839 O O . MET A 1 100 ? 6.598 15.970 -0.893 1.00 74.44 100 MET A O 1
ATOM 843 N N . TYR A 1 101 ? 7.539 14.301 0.288 1.00 73.06 101 TYR A N 1
ATOM 844 C CA . TYR A 1 101 ? 6.376 13.401 0.257 1.00 73.06 101 TYR A CA 1
ATOM 845 C C . TYR A 1 101 ? 5.738 13.158 1.628 1.00 73.06 101 TYR A C 1
ATOM 847 O O . TYR A 1 101 ? 5.071 12.147 1.800 1.00 73.06 101 TYR A O 1
ATOM 855 N N . MET A 1 102 ? 5.957 14.067 2.586 1.00 83.62 102 MET A N 1
ATOM 856 C CA . MET A 1 102 ? 5.342 14.076 3.924 1.00 83.62 102 MET A CA 1
ATOM 857 C C . MET A 1 102 ? 5.163 12.677 4.535 1.00 83.62 102 MET A C 1
ATOM 859 O O . MET A 1 102 ? 4.051 12.251 4.841 1.00 83.62 102 MET A O 1
ATOM 863 N N . VAL A 1 103 ? 6.273 11.954 4.713 1.00 89.44 103 VAL A N 1
ATOM 864 C CA . VAL A 1 103 ? 6.260 10.722 5.515 1.00 89.44 103 VAL A CA 1
ATOM 865 C C . VAL A 1 103 ? 5.834 11.094 6.936 1.00 89.44 103 VAL A C 1
ATOM 867 O O . VAL A 1 103 ? 6.502 11.901 7.582 1.00 89.44 103 VAL A O 1
ATOM 870 N N . THR A 1 104 ? 4.708 10.548 7.396 1.00 91.50 104 THR A N 1
ATOM 871 C CA . THR A 1 104 ? 4.119 10.883 8.701 1.00 91.50 104 THR A CA 1
ATOM 872 C C . THR A 1 104 ? 4.629 9.988 9.822 1.00 91.50 104 THR A C 1
ATOM 874 O O . THR A 1 104 ? 4.620 10.405 10.978 1.00 91.50 104 THR A O 1
ATOM 877 N N . ASP A 1 105 ? 5.083 8.779 9.490 1.00 93.56 105 ASP A N 1
ATOM 878 C CA . ASP A 1 105 ? 5.610 7.804 10.442 1.00 93.56 105 ASP A CA 1
ATOM 879 C C . ASP A 1 105 ? 6.524 6.788 9.737 1.00 93.56 105 ASP A C 1
ATOM 881 O O . ASP A 1 105 ? 6.420 6.563 8.526 1.00 93.56 105 ASP A O 1
ATOM 885 N N . GLU A 1 106 ? 7.417 6.161 10.498 1.00 93.56 106 GLU A N 1
ATOM 886 C CA . GLU A 1 106 ? 8.353 5.145 10.019 1.00 93.56 106 GLU A CA 1
ATOM 887 C C . GLU A 1 106 ? 8.439 3.990 11.006 1.00 93.56 106 GLU A C 1
ATOM 889 O O . GLU A 1 106 ? 8.577 4.177 12.215 1.00 93.56 106 GLU A O 1
ATOM 894 N N . ARG A 1 107 ? 8.386 2.767 10.480 1.00 91.69 107 ARG A N 1
ATOM 895 C CA . ARG A 1 107 ? 8.386 1.567 11.307 1.00 91.69 107 ARG A CA 1
ATOM 896 C C . ARG A 1 107 ? 9.129 0.427 10.628 1.00 91.69 107 ARG A C 1
ATOM 898 O O . ARG A 1 107 ? 8.575 -0.271 9.780 1.00 91.69 107 ARG A O 1
ATOM 905 N N . GLY A 1 108 ? 10.393 0.246 11.001 1.00 90.12 108 GLY A N 1
ATOM 906 C CA . GLY A 1 108 ? 11.300 -0.642 10.278 1.00 90.12 108 GLY A CA 1
ATOM 907 C C . GLY A 1 108 ? 11.439 -0.178 8.827 1.00 90.12 108 GLY A C 1
ATOM 908 O O . GLY A 1 108 ? 11.848 0.951 8.568 1.00 90.12 108 GLY A O 1
ATOM 909 N N . GLU A 1 109 ? 11.045 -1.028 7.883 1.00 90.62 109 GLU A N 1
ATOM 910 C CA . GLU A 1 109 ? 11.067 -0.725 6.444 1.00 90.62 109 GLU A CA 1
ATOM 911 C C . GLU A 1 109 ? 9.706 -0.265 5.898 1.00 90.62 109 GLU A C 1
ATOM 913 O O . GLU A 1 109 ? 9.493 -0.252 4.686 1.00 90.62 109 GLU A O 1
ATOM 918 N N . TRP A 1 110 ? 8.778 0.109 6.782 1.00 94.38 110 TRP A N 1
ATOM 919 C CA . TRP A 1 110 ? 7.492 0.689 6.417 1.00 94.38 110 TRP A CA 1
ATOM 920 C C . TRP A 1 110 ? 7.495 2.209 6.571 1.00 94.38 110 TRP A C 1
ATOM 922 O O . TRP A 1 110 ? 7.906 2.743 7.603 1.00 94.38 110 TRP A O 1
ATOM 932 N N . TYR A 1 111 ? 6.945 2.893 5.571 1.00 94.88 111 TYR A N 1
ATOM 933 C CA . TYR A 1 111 ? 6.774 4.343 5.530 1.00 94.88 111 TYR A CA 1
ATOM 934 C C . TYR A 1 111 ? 5.290 4.683 5.472 1.00 94.88 111 TYR A C 1
ATOM 936 O O . TYR A 1 111 ? 4.585 4.224 4.567 1.00 94.88 111 TYR A O 1
ATOM 944 N N . LYS A 1 112 ? 4.817 5.482 6.430 1.00 96.44 112 LYS A N 1
ATOM 945 C CA . LYS A 1 112 ? 3.438 5.963 6.474 1.00 96.44 112 LYS A CA 1
ATOM 946 C C . LYS A 1 112 ? 3.308 7.279 5.721 1.00 96.44 112 LYS A C 1
ATOM 948 O O . LYS A 1 112 ? 4.134 8.172 5.898 1.00 96.44 112 LYS A O 1
ATOM 953 N N . MET A 1 113 ? 2.287 7.401 4.882 1.00 96.12 113 MET A N 1
ATOM 954 C CA . MET A 1 113 ? 1.999 8.629 4.133 1.00 96.12 113 MET A CA 1
ATOM 955 C C . MET A 1 113 ? 0.559 8.657 3.627 1.00 96.12 113 MET A C 1
ATOM 957 O O . MET A 1 113 ? -0.137 7.640 3.658 1.00 96.12 113 MET A O 1
ATOM 961 N N . ASP A 1 114 ? 0.117 9.815 3.140 1.00 95.94 114 ASP A N 1
ATOM 962 C CA . ASP A 1 114 ? -1.168 9.940 2.457 1.00 95.94 114 ASP A CA 1
ATOM 963 C C . ASP A 1 114 ? -1.163 9.217 1.097 1.00 95.94 114 ASP A C 1
ATOM 965 O O . ASP A 1 114 ? -0.168 9.206 0.364 1.00 95.94 114 ASP A O 1
ATOM 969 N N . ALA A 1 115 ? -2.290 8.594 0.748 1.00 96.06 115 ALA A N 1
ATOM 970 C CA . ALA A 1 115 ? -2.438 7.840 -0.490 1.00 96.06 115 ALA A CA 1
ATOM 971 C C . ALA A 1 115 ? -2.274 8.699 -1.759 1.00 96.06 115 ALA A C 1
ATOM 973 O O . ALA A 1 115 ? -1.767 8.190 -2.763 1.00 96.06 115 ALA A O 1
ATOM 974 N N . ASP A 1 116 ? -2.687 9.969 -1.751 1.00 93.81 116 ASP A N 1
ATOM 975 C CA . ASP A 1 116 ? -2.540 10.853 -2.911 1.00 93.81 116 ASP A CA 1
ATOM 976 C C . ASP A 1 116 ? -1.075 11.284 -3.093 1.00 93.81 116 ASP A C 1
ATOM 978 O O . ASP A 1 116 ? -0.562 11.259 -4.221 1.00 93.81 116 ASP A O 1
ATOM 982 N N . ASP A 1 117 ? -0.370 11.579 -1.996 1.00 93.44 117 ASP A N 1
ATOM 983 C CA . ASP A 1 117 ? 1.071 11.867 -2.010 1.00 93.44 117 ASP A CA 1
ATOM 984 C C . ASP A 1 117 ? 1.872 10.653 -2.494 1.00 93.44 117 ASP A C 1
ATOM 986 O O . ASP A 1 117 ? 2.755 10.779 -3.354 1.00 93.44 117 ASP A O 1
ATOM 990 N N . PHE A 1 118 ? 1.494 9.454 -2.041 1.00 94.19 118 PHE A N 1
ATOM 991 C CA . PHE A 1 118 ? 2.071 8.204 -2.519 1.00 94.19 118 PHE A CA 1
ATOM 992 C C . PHE A 1 118 ? 1.908 8.031 -4.034 1.00 94.19 118 PHE A C 1
ATOM 994 O O . PHE A 1 118 ? 2.861 7.650 -4.706 1.00 94.19 118 PHE A O 1
ATOM 1001 N N . VAL A 1 119 ? 0.747 8.343 -4.623 1.00 92.88 119 VAL A N 1
ATOM 1002 C CA . VAL A 1 119 ? 0.544 8.220 -6.083 1.00 92.88 119 VAL A CA 1
ATOM 1003 C C . VAL A 1 119 ? 1.490 9.134 -6.868 1.00 92.88 119 VAL A C 1
ATOM 1005 O O . VAL A 1 119 ? 1.950 8.765 -7.955 1.00 92.88 119 VAL A O 1
ATOM 1008 N N . VAL A 1 120 ? 1.770 10.335 -6.357 1.00 91.56 120 VAL A N 1
ATOM 1009 C CA . VAL A 1 120 ? 2.714 11.272 -6.984 1.00 91.56 120 VAL A CA 1
ATOM 1010 C C . VAL A 1 120 ? 4.148 10.770 -6.836 1.00 91.56 120 VAL A C 1
ATOM 1012 O O . VAL A 1 120 ? 4.888 10.743 -7.823 1.00 91.56 120 VAL A O 1
ATOM 1015 N N . MET A 1 121 ? 4.519 10.356 -5.624 1.00 91.75 121 MET A N 1
ATOM 1016 C CA . MET A 1 121 ? 5.831 9.805 -5.295 1.00 91.75 121 MET A CA 1
ATOM 1017 C C . MET A 1 121 ? 6.129 8.562 -6.133 1.00 91.75 121 MET A C 1
ATOM 1019 O O . MET A 1 121 ? 7.117 8.531 -6.868 1.00 91.75 121 MET A O 1
ATOM 1023 N N . TYR A 1 122 ? 5.217 7.590 -6.121 1.00 89.56 122 TYR A N 1
ATOM 1024 C CA . TYR A 1 122 ? 5.369 6.316 -6.805 1.00 89.56 122 TYR A CA 1
ATOM 1025 C C . TYR A 1 122 ? 5.642 6.492 -8.292 1.00 89.56 122 TYR A C 1
ATOM 1027 O O . TYR A 1 122 ? 6.523 5.841 -8.831 1.00 89.56 122 TYR A O 1
ATOM 1035 N N . LYS A 1 123 ? 4.925 7.388 -8.979 1.00 87.81 123 LYS A N 1
ATOM 1036 C CA . LYS A 1 123 ? 5.153 7.618 -10.414 1.00 87.81 123 LYS A CA 1
ATOM 1037 C C . LYS A 1 123 ? 6.573 8.086 -10.709 1.00 87.81 123 LYS A C 1
ATOM 1039 O O . LYS A 1 123 ? 7.142 7.686 -11.721 1.00 87.81 123 LYS A O 1
ATOM 1044 N N . LYS A 1 124 ? 7.129 8.938 -9.847 1.00 87.62 124 LYS A N 1
ATOM 1045 C CA . LYS A 1 124 ? 8.493 9.448 -9.995 1.00 87.62 124 LYS A CA 1
ATOM 1046 C C . LYS A 1 124 ? 9.518 8.374 -9.663 1.00 87.62 124 LYS A C 1
ATOM 1048 O O . LYS A 1 124 ? 10.428 8.163 -10.458 1.00 87.62 124 LYS A O 1
ATOM 1053 N N . GLU A 1 125 ? 9.337 7.662 -8.552 1.00 85.00 125 GLU A N 1
ATOM 1054 C CA . GLU A 1 125 ? 10.230 6.562 -8.177 1.00 85.00 125 GLU A CA 1
ATOM 1055 C C . GLU A 1 125 ? 10.186 5.432 -9.204 1.00 85.00 125 GLU A C 1
ATOM 1057 O O . GLU A 1 125 ? 11.225 4.934 -9.613 1.00 85.00 125 GLU A O 1
ATOM 1062 N N . TYR A 1 126 ? 9.008 5.070 -9.709 1.00 82.38 126 TYR A N 1
ATOM 1063 C CA . TYR A 1 126 ? 8.854 4.063 -10.753 1.00 82.38 126 TYR A CA 1
ATOM 1064 C C . TYR A 1 126 ? 9.555 4.470 -12.051 1.00 82.38 126 TYR A C 1
ATOM 1066 O O . TYR A 1 126 ? 10.229 3.647 -12.669 1.00 82.38 126 TYR A O 1
ATOM 1074 N N . ALA A 1 127 ? 9.446 5.739 -12.458 1.00 83.62 127 ALA A N 1
ATOM 1075 C CA . ALA A 1 127 ? 10.172 6.255 -13.617 1.00 83.62 127 ALA A CA 1
ATOM 1076 C 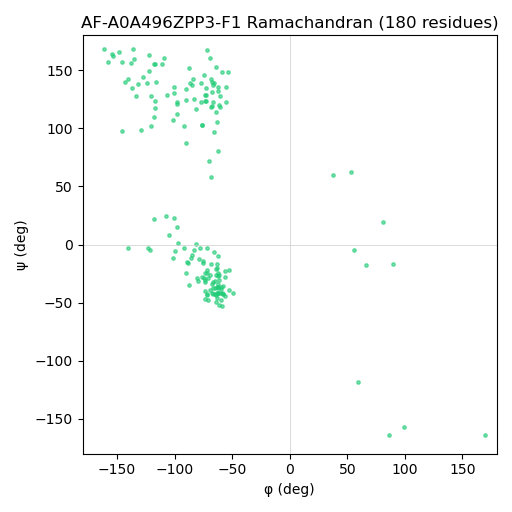C . ALA A 1 127 ? 11.695 6.215 -13.404 1.00 83.62 127 ALA A C 1
ATOM 1078 O O . ALA A 1 127 ? 12.412 5.770 -14.298 1.00 83.62 127 ALA A O 1
ATOM 1079 N N . ARG A 1 128 ? 12.177 6.609 -12.217 1.00 83.00 128 ARG A N 1
ATOM 1080 C CA . ARG A 1 128 ? 13.598 6.542 -11.840 1.00 83.00 128 ARG A CA 1
ATOM 1081 C C . ARG A 1 128 ? 14.112 5.102 -11.851 1.00 83.00 128 ARG A C 1
ATOM 1083 O O . ARG A 1 128 ? 15.074 4.819 -12.551 1.00 83.00 128 ARG A O 1
ATOM 1090 N N . MET A 1 129 ? 13.424 4.187 -11.168 1.00 76.81 129 MET A N 1
ATOM 1091 C CA . MET A 1 129 ? 13.764 2.760 -11.136 1.00 76.81 129 MET A CA 1
ATOM 1092 C C . MET A 1 129 ? 13.743 2.141 -12.537 1.00 76.81 129 MET A C 1
ATOM 1094 O O . MET A 1 129 ? 14.581 1.309 -12.854 1.00 76.81 129 MET A O 1
ATOM 1098 N N . THR A 1 130 ? 12.821 2.564 -13.407 1.00 75.19 130 THR A N 1
ATOM 1099 C CA . THR A 1 130 ? 12.801 2.122 -14.811 1.00 75.19 130 THR A CA 1
ATOM 1100 C C . THR A 1 130 ? 14.010 2.648 -15.584 1.00 75.19 130 THR A C 1
ATOM 1102 O O . THR A 1 130 ? 14.582 1.913 -16.384 1.00 75.19 130 THR A O 1
ATOM 1105 N N . ALA A 1 131 ? 14.407 3.905 -15.376 1.00 79.62 131 ALA A N 1
ATOM 1106 C CA . ALA A 1 131 ? 15.595 4.474 -16.007 1.00 79.62 131 ALA A CA 1
ATOM 1107 C C . ALA A 1 131 ? 16.871 3.751 -15.547 1.00 79.62 131 ALA A C 1
ATOM 1109 O O . ALA A 1 131 ? 17.618 3.260 -16.387 1.00 79.62 131 ALA A O 1
ATOM 1110 N N . GLU A 1 132 ? 17.046 3.580 -14.236 1.00 75.25 132 GLU A N 1
ATOM 1111 C CA . GLU A 1 132 ? 18.178 2.858 -13.638 1.00 75.25 132 GLU A CA 1
ATOM 1112 C C . GLU A 1 132 ? 18.229 1.396 -14.087 1.00 75.25 132 GLU A C 1
ATOM 1114 O O . GLU A 1 132 ? 19.291 0.899 -14.439 1.00 75.25 132 GLU A O 1
ATOM 1119 N N . ALA A 1 133 ? 17.082 0.715 -14.160 1.00 68.12 133 ALA A N 1
ATOM 1120 C CA . ALA A 1 133 ? 16.990 -0.645 -14.684 1.00 68.12 133 ALA A CA 1
ATOM 1121 C C . ALA A 1 133 ? 17.504 -0.750 -16.129 1.00 68.12 133 ALA A C 1
ATOM 1123 O O . ALA A 1 133 ? 18.221 -1.691 -16.467 1.00 68.12 133 ALA A O 1
ATOM 1124 N N . ASN A 1 134 ? 17.157 0.221 -16.982 1.00 69.12 134 ASN A N 1
ATOM 1125 C CA . ASN A 1 134 ? 17.644 0.259 -18.361 1.00 69.12 134 ASN A CA 1
ATOM 1126 C C . ASN A 1 134 ? 19.159 0.521 -18.424 1.00 69.12 134 ASN A C 1
ATOM 1128 O O . ASN A 1 134 ? 19.824 -0.010 -19.310 1.00 69.12 134 ASN A O 1
ATOM 1132 N N . GLU A 1 135 ? 19.712 1.310 -17.499 1.00 69.19 135 GLU A N 1
ATOM 1133 C CA . GLU A 1 135 ? 21.160 1.533 -17.389 1.00 69.19 135 GLU A CA 1
ATOM 1134 C C . GLU A 1 135 ? 21.885 0.291 -16.849 1.00 69.19 135 GLU A C 1
ATOM 1136 O O . GLU A 1 135 ? 22.890 -0.137 -17.410 1.00 69.19 135 GLU A O 1
ATOM 1141 N N . MET A 1 136 ? 21.361 -0.372 -15.818 1.00 62.66 136 MET A N 1
ATOM 1142 C CA . MET A 1 136 ? 21.951 -1.596 -15.265 1.00 62.66 136 MET A CA 1
ATOM 1143 C C . MET A 1 136 ? 21.931 -2.764 -16.256 1.00 62.66 136 MET A C 1
ATOM 1145 O O . MET A 1 136 ? 22.859 -3.571 -16.253 1.00 62.66 136 MET A O 1
ATOM 1149 N N . GLU A 1 137 ? 20.940 -2.843 -17.150 1.00 57.38 137 GLU A N 1
ATOM 1150 C CA . GLU A 1 137 ? 20.935 -3.819 -18.248 1.00 57.38 137 GLU A CA 1
ATOM 1151 C C . GLU A 1 137 ? 22.124 -3.614 -19.205 1.00 57.38 137 GLU A C 1
ATOM 1153 O O . GLU A 1 137 ? 22.634 -4.584 -19.767 1.00 57.38 137 GLU A O 1
ATOM 1158 N N . THR A 1 138 ? 22.652 -2.389 -19.317 1.00 56.62 138 THR A N 1
ATOM 1159 C CA . THR A 1 138 ? 23.906 -2.136 -20.048 1.00 56.62 138 THR A CA 1
ATOM 1160 C C . THR A 1 138 ? 25.163 -2.576 -19.284 1.00 56.62 138 THR A C 1
ATOM 1162 O O . THR A 1 138 ? 26.225 -2.714 -19.892 1.00 56.62 138 THR A O 1
ATOM 1165 N N . HIS A 1 139 ? 25.055 -2.856 -17.979 1.00 53.75 139 HIS A N 1
ATOM 1166 C CA . HIS A 1 139 ? 26.186 -3.163 -17.092 1.00 53.75 139 HIS A CA 1
ATOM 1167 C C . HIS A 1 139 ? 26.134 -4.540 -16.398 1.00 53.75 139 HIS A C 1
ATOM 1169 O O . HIS A 1 139 ? 27.113 -4.929 -15.767 1.00 53.75 139 HIS A O 1
ATOM 1175 N N . GLY A 1 140 ? 25.055 -5.318 -16.549 1.00 49.59 140 GLY A N 1
ATOM 1176 C CA . GLY A 1 140 ? 25.009 -6.747 -16.204 1.00 49.59 140 GLY A CA 1
ATOM 1177 C C . GLY A 1 140 ? 24.796 -7.111 -14.725 1.00 49.59 140 GLY A C 1
ATOM 1178 O O . GLY A 1 140 ? 25.082 -8.248 -14.354 1.00 49.59 140 GLY A O 1
ATOM 1179 N N . PHE A 1 141 ? 24.284 -6.208 -13.881 1.00 47.19 141 PHE A N 1
ATOM 1180 C CA . PHE A 1 141 ? 24.032 -6.480 -12.455 1.00 47.19 141 PHE A CA 1
ATOM 1181 C C . PHE A 1 141 ? 22.547 -6.778 -12.170 1.00 47.19 141 PHE A C 1
ATOM 1183 O O . PHE A 1 141 ? 21.668 -6.016 -12.574 1.00 47.19 141 PHE A O 1
ATOM 1190 N N . PHE A 1 142 ? 22.272 -7.872 -11.450 1.00 49.97 142 PHE A N 1
ATOM 1191 C CA . PHE A 1 142 ? 20.942 -8.285 -10.974 1.00 49.97 142 PHE A CA 1
ATOM 1192 C C . PHE A 1 142 ? 20.982 -8.550 -9.459 1.00 49.97 142 PHE A C 1
ATOM 1194 O O . PHE A 1 142 ? 21.988 -9.051 -8.956 1.00 49.97 142 PHE A O 1
ATOM 1201 N N . CYS A 1 143 ? 19.898 -8.221 -8.741 1.00 44.41 143 CYS A N 1
ATOM 1202 C CA . CYS A 1 143 ? 19.824 -8.248 -7.270 1.00 44.41 143 CYS A CA 1
ATOM 1203 C C . CYS A 1 143 ? 19.999 -9.636 -6.627 1.00 44.41 143 CYS A C 1
ATOM 1205 O O . CYS A 1 143 ? 20.386 -9.693 -5.465 1.00 44.41 143 CYS A O 1
ATOM 1207 N N . ASP A 1 144 ? 19.796 -10.730 -7.367 1.00 43.56 144 ASP A N 1
ATOM 1208 C CA . ASP A 1 144 ? 19.756 -12.080 -6.780 1.00 43.56 144 ASP A CA 1
ATOM 1209 C C . ASP A 1 144 ? 21.012 -12.932 -7.033 1.00 43.56 144 ASP A C 1
ATOM 1211 O O . ASP A 1 144 ? 21.023 -14.115 -6.708 1.00 43.56 144 ASP A O 1
ATOM 1215 N N . GLY A 1 145 ? 22.093 -12.376 -7.595 1.00 42.19 145 GLY A N 1
ATOM 1216 C CA . GLY A 1 145 ? 23.375 -13.088 -7.773 1.00 42.19 145 GLY A CA 1
ATOM 1217 C C . GLY A 1 145 ? 23.356 -14.266 -8.763 1.00 42.19 145 GLY A C 1
ATOM 1218 O O . GLY A 1 145 ? 24.401 -14.652 -9.284 1.00 42.19 145 GLY A O 1
ATOM 1219 N N . GLU A 1 146 ? 22.184 -14.787 -9.109 1.00 41.62 146 GLU A N 1
ATOM 1220 C CA . GLU A 1 146 ? 21.969 -15.674 -10.236 1.00 41.62 146 GLU A CA 1
ATOM 1221 C C . GLU A 1 146 ? 21.444 -14.846 -11.399 1.00 41.62 146 GLU A C 1
ATOM 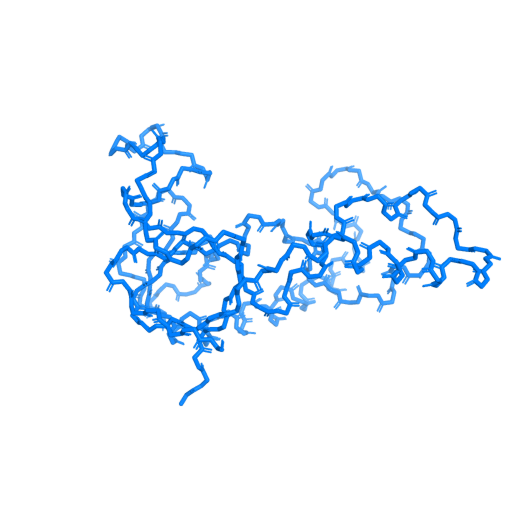1223 O O . GLU A 1 146 ? 20.336 -14.323 -11.359 1.00 41.62 146 GLU A O 1
ATOM 1228 N N . SER A 1 147 ? 22.251 -14.718 -12.452 1.00 42.03 147 SER A N 1
ATOM 1229 C CA . SER A 1 147 ? 21.760 -14.305 -13.763 1.00 42.03 147 SER A CA 1
ATOM 1230 C C . SER A 1 147 ? 20.794 -15.396 -14.226 1.00 42.03 147 SER A C 1
ATOM 1232 O O . SER A 1 147 ? 21.261 -16.477 -14.614 1.00 42.03 147 SER A O 1
ATOM 1234 N N . PRO A 1 148 ? 19.461 -15.189 -14.201 1.00 44.69 148 PRO A N 1
ATOM 1235 C CA . PRO A 1 148 ? 18.605 -16.113 -14.906 1.00 44.69 148 PRO A CA 1
ATOM 1236 C C . PRO A 1 148 ? 19.044 -15.970 -16.358 1.00 44.69 148 PRO A C 1
ATOM 1238 O O . PRO A 1 148 ? 19.212 -14.852 -16.854 1.00 44.69 148 PRO A O 1
ATOM 1241 N N . ARG A 1 149 ? 19.270 -17.086 -17.052 1.00 43.34 149 ARG A N 1
ATOM 1242 C CA . ARG A 1 149 ? 19.348 -17.070 -18.513 1.00 43.34 149 ARG A CA 1
ATOM 1243 C C . ARG A 1 149 ? 17.985 -16.600 -19.021 1.00 43.34 149 ARG A C 1
ATOM 1245 O O . ARG A 1 149 ? 17.125 -17.411 -19.343 1.00 43.34 149 ARG A O 1
ATOM 1252 N N . LEU A 1 150 ? 17.771 -15.288 -19.003 1.00 48.47 150 LEU A N 1
ATOM 1253 C CA . LEU A 1 150 ? 16.588 -14.626 -19.505 1.00 48.47 150 LEU A CA 1
ATOM 1254 C C . LEU A 1 150 ? 16.586 -14.913 -20.999 1.00 48.47 150 LEU A C 1
ATOM 1256 O O . LEU A 1 150 ? 17.506 -14.531 -21.730 1.00 48.47 150 LEU A O 1
ATOM 1260 N N . ASN A 1 151 ? 15.583 -15.669 -21.431 1.00 46.22 151 ASN A N 1
ATOM 1261 C CA . ASN A 1 151 ? 15.354 -15.943 -22.840 1.00 46.22 151 ASN A CA 1
ATOM 1262 C C . ASN A 1 151 ? 15.272 -14.598 -23.584 1.00 46.22 151 ASN A C 1
ATOM 1264 O O . ASN A 1 151 ? 14.811 -13.610 -23.021 1.00 46.22 151 ASN A O 1
ATOM 1268 N N . GLU A 1 152 ? 15.687 -14.535 -24.851 1.00 50.47 152 GLU A N 1
ATOM 1269 C CA . GLU A 1 152 ? 15.698 -13.282 -25.633 1.00 50.47 152 GLU A CA 1
ATOM 1270 C C . GLU A 1 152 ? 14.352 -12.530 -25.646 1.00 50.47 152 GLU A C 1
ATOM 1272 O O . GLU A 1 152 ? 14.331 -11.314 -25.820 1.00 50.47 152 GLU A O 1
ATOM 1277 N N . LEU A 1 153 ? 13.241 -13.227 -25.381 1.00 42.66 153 LEU A N 1
ATOM 1278 C CA . LEU A 1 153 ? 11.909 -12.646 -25.216 1.00 42.66 153 LEU A CA 1
ATOM 1279 C C . LEU A 1 153 ? 11.820 -11.669 -24.026 1.00 42.66 153 LEU A C 1
ATOM 1281 O O . LEU A 1 153 ? 11.181 -10.624 -24.132 1.00 42.66 153 LEU A O 1
ATOM 1285 N N . ASP A 1 154 ? 12.505 -11.965 -22.919 1.00 50.03 154 ASP A N 1
ATOM 1286 C CA . ASP A 1 154 ? 12.471 -11.158 -21.694 1.00 50.03 154 ASP A CA 1
ATOM 1287 C C . ASP A 1 154 ? 13.248 -9.844 -21.833 1.00 50.03 154 ASP A C 1
ATOM 1289 O O . ASP A 1 154 ? 12.920 -8.863 -21.167 1.00 50.03 154 ASP A O 1
ATOM 1293 N N . LYS A 1 155 ? 14.231 -9.776 -22.745 1.00 49.12 155 LYS A N 1
ATOM 1294 C CA . LYS A 1 155 ? 14.998 -8.549 -23.056 1.00 49.12 155 LYS A CA 1
ATOM 1295 C C . LYS A 1 155 ? 14.141 -7.424 -23.645 1.00 49.12 155 LYS A C 1
ATOM 1297 O O . LYS A 1 155 ? 14.565 -6.276 -23.673 1.00 49.12 155 LYS A O 1
ATOM 1302 N N . THR A 1 156 ? 12.937 -7.736 -24.121 1.00 46.53 156 THR A N 1
ATOM 1303 C CA . THR A 1 156 ? 12.008 -6.729 -24.662 1.00 46.53 156 THR A CA 1
ATOM 1304 C C . THR A 1 156 ? 11.111 -6.108 -23.591 1.00 46.53 156 THR A C 1
ATOM 1306 O O . THR A 1 156 ? 10.533 -5.040 -23.800 1.00 46.53 156 THR A O 1
ATOM 1309 N N . ILE A 1 157 ? 11.023 -6.741 -22.419 1.00 50.06 157 ILE A N 1
ATOM 1310 C CA . ILE A 1 157 ? 10.175 -6.304 -21.317 1.00 50.06 157 ILE A CA 1
ATOM 1311 C C . ILE A 1 157 ? 10.993 -5.352 -20.434 1.00 50.06 157 ILE A C 1
ATOM 1313 O O . ILE A 1 157 ? 11.623 -5.753 -19.457 1.00 50.06 157 ILE A O 1
ATOM 1317 N N . LYS A 1 158 ? 10.980 -4.060 -20.795 1.00 54.12 158 LYS A N 1
ATOM 1318 C CA . LYS A 1 158 ? 11.523 -2.945 -19.992 1.00 54.12 158 LYS A CA 1
ATOM 1319 C C . LYS A 1 158 ? 10.660 -2.707 -18.755 1.00 54.12 158 LYS A C 1
ATOM 1321 O O . LYS A 1 158 ? 9.866 -1.771 -18.688 1.00 54.12 158 LYS A O 1
ATOM 1326 N N . SER A 1 159 ? 10.758 -3.625 -17.810 1.00 57.09 159 SER A N 1
ATOM 1327 C CA . SER A 1 159 ? 9.926 -3.676 -16.621 1.00 57.09 159 SER A CA 1
ATOM 1328 C C . SER A 1 159 ? 10.821 -3.487 -15.395 1.00 57.09 159 SER A C 1
ATOM 1330 O O . SER A 1 159 ? 11.690 -4.329 -15.155 1.00 57.09 159 SER A O 1
ATOM 1332 N N . PRO A 1 160 ? 10.640 -2.421 -14.590 1.00 55.25 160 PRO A N 1
ATOM 1333 C CA . PRO A 1 160 ? 11.442 -2.195 -13.378 1.00 55.25 160 PRO A CA 1
ATOM 1334 C C . PRO A 1 160 ? 11.267 -3.309 -12.333 1.00 55.25 160 PRO A C 1
ATOM 1336 O O . PRO A 1 160 ? 12.038 -3.408 -11.387 1.00 55.25 160 PRO A O 1
ATOM 1339 N N . TYR A 1 161 ? 10.299 -4.203 -12.532 1.00 56.25 161 TYR A N 1
ATOM 1340 C CA . TYR A 1 161 ? 10.047 -5.378 -11.704 1.00 56.25 161 TYR A CA 1
ATOM 1341 C C . TYR A 1 161 ? 11.176 -6.417 -11.748 1.00 56.25 161 TYR A C 1
ATOM 1343 O O . TYR A 1 161 ? 11.149 -7.359 -10.967 1.00 56.25 161 TYR A O 1
ATOM 1351 N N . ARG A 1 162 ? 12.192 -6.246 -12.607 1.00 56.31 162 ARG A N 1
ATOM 1352 C CA . ARG A 1 162 ? 13.458 -6.995 -12.505 1.00 56.31 162 ARG A CA 1
ATOM 1353 C C . ARG A 1 162 ? 14.241 -6.688 -11.222 1.00 56.31 162 ARG A C 1
ATOM 1355 O O . ARG A 1 162 ? 15.075 -7.493 -10.829 1.00 56.31 162 ARG A O 1
ATOM 1362 N N . TYR A 1 163 ? 13.972 -5.544 -10.592 1.00 61.06 163 TYR A N 1
ATOM 1363 C CA . TYR A 1 163 ? 14.699 -5.042 -9.420 1.00 61.06 163 TYR A CA 1
ATOM 1364 C C . TYR A 1 163 ? 13.785 -4.785 -8.213 1.00 61.06 163 TYR A C 1
ATOM 1366 O O . TYR A 1 163 ? 14.255 -4.410 -7.144 1.00 61.06 163 TYR A O 1
ATOM 1374 N N . ILE A 1 164 ? 12.473 -4.981 -8.374 1.00 66.00 164 ILE A N 1
ATOM 1375 C CA . ILE A 1 164 ? 11.462 -4.733 -7.344 1.00 66.00 164 ILE A CA 1
ATOM 1376 C C . ILE A 1 164 ? 10.777 -6.064 -7.035 1.00 66.00 164 ILE A C 1
ATOM 1378 O O . ILE A 1 164 ? 10.025 -6.587 -7.859 1.00 66.00 164 ILE A O 1
ATOM 1382 N N . CYS A 1 165 ? 11.027 -6.616 -5.846 1.00 72.56 165 CYS A N 1
ATOM 1383 C CA . CYS A 1 165 ? 10.330 -7.825 -5.401 1.00 72.56 165 CYS A CA 1
ATOM 1384 C C . CYS A 1 165 ? 8.857 -7.533 -5.053 1.00 72.56 165 CYS A C 1
ATOM 1386 O O . CYS A 1 165 ? 8.449 -6.379 -4.908 1.00 72.56 165 CYS A O 1
ATOM 1388 N N . LYS A 1 166 ? 8.054 -8.592 -4.887 1.00 76.12 166 LYS A N 1
ATOM 1389 C CA . LYS A 1 166 ? 6.608 -8.495 -4.601 1.00 76.12 166 LYS A CA 1
ATOM 1390 C C . LYS A 1 166 ? 6.297 -7.597 -3.411 1.00 76.12 166 LYS A C 1
ATOM 1392 O O . LYS A 1 166 ? 5.333 -6.840 -3.442 1.00 76.12 166 LYS A O 1
ATOM 1397 N N . ASP A 1 167 ? 7.136 -7.693 -2.391 1.00 80.62 167 ASP A N 1
ATOM 1398 C CA . ASP A 1 167 ? 6.891 -7.088 -1.099 1.00 80.62 167 ASP A CA 1
ATOM 1399 C C . ASP A 1 167 ? 7.088 -5.568 -1.181 1.00 80.62 167 ASP A C 1
ATOM 1401 O O . ASP A 1 167 ? 6.331 -4.820 -0.585 1.00 80.62 167 ASP A O 1
ATOM 1405 N N . HIS A 1 168 ? 7.972 -5.069 -2.054 1.00 82.25 168 HIS A N 1
ATOM 1406 C CA . HIS A 1 168 ? 8.099 -3.627 -2.302 1.00 82.25 168 HIS A CA 1
ATOM 1407 C C . HIS A 1 168 ? 6.817 -2.981 -2.854 1.00 82.25 168 HIS A C 1
ATOM 1409 O O . HIS A 1 168 ? 6.617 -1.779 -2.702 1.00 82.25 168 HIS A O 1
ATOM 1415 N N . LEU A 1 169 ? 5.961 -3.751 -3.534 1.00 87.62 169 LEU A N 1
ATOM 1416 C CA . LEU A 1 169 ? 4.686 -3.271 -4.081 1.00 87.62 169 LEU A CA 1
ATOM 1417 C C . LEU A 1 169 ? 3.499 -3.579 -3.164 1.00 87.62 169 LEU A C 1
ATOM 1419 O O . LEU A 1 169 ? 2.352 -3.275 -3.517 1.00 87.62 169 LEU A O 1
ATOM 1423 N N . GLU A 1 170 ? 3.770 -4.196 -2.017 1.00 91.50 170 GLU A N 1
ATOM 1424 C CA . GLU A 1 170 ? 2.787 -4.416 -0.979 1.00 91.50 170 GLU A CA 1
ATOM 1425 C C . GLU A 1 170 ? 2.469 -3.088 -0.282 1.00 91.50 170 GLU A C 1
ATOM 1427 O O . GLU A 1 170 ? 3.338 -2.277 0.048 1.00 91.50 170 GLU A O 1
ATOM 1432 N N . ILE A 1 171 ? 1.175 -2.857 -0.093 1.00 95.81 171 ILE A N 1
ATOM 1433 C CA . ILE A 1 171 ? 0.621 -1.708 0.604 1.00 95.81 171 ILE A CA 1
ATOM 1434 C C . ILE A 1 171 ? -0.190 -2.238 1.773 1.00 95.81 171 ILE A C 1
ATOM 1436 O O . ILE A 1 171 ? -1.093 -3.065 1.599 1.00 95.81 171 ILE A O 1
ATOM 1440 N N . PHE A 1 172 ? 0.093 -1.723 2.962 1.00 97.25 172 PHE A N 1
ATOM 1441 C CA . PHE A 1 172 ? -0.727 -1.981 4.131 1.00 97.25 172 PHE A CA 1
ATOM 1442 C C . PHE A 1 172 ? -1.695 -0.813 4.339 1.00 97.25 172 PHE A C 1
ATOM 1444 O O . PHE A 1 172 ? -1.302 0.342 4.497 1.00 97.25 172 PHE A O 1
ATOM 1451 N N . VAL A 1 173 ? -2.988 -1.122 4.317 1.00 98.00 173 VAL A N 1
ATOM 1452 C CA . VAL A 1 173 ? -4.081 -0.162 4.489 1.00 98.00 173 VAL A CA 1
ATOM 1453 C C . VAL A 1 173 ? -4.601 -0.290 5.924 1.00 98.00 173 VAL A C 1
ATOM 1455 O O . VAL A 1 173 ? -5.238 -1.304 6.248 1.00 98.00 173 VAL A O 1
ATOM 1458 N N . PRO A 1 174 ? -4.319 0.680 6.810 1.00 98.00 174 PRO A N 1
ATOM 1459 C CA . PRO A 1 174 ? -4.737 0.606 8.200 1.00 98.00 174 PRO A CA 1
ATOM 1460 C C . PRO A 1 174 ? -6.255 0.735 8.350 1.00 98.00 174 PRO A C 1
ATOM 1462 O O . PRO A 1 174 ? -6.973 1.208 7.470 1.00 98.00 174 PRO A O 1
ATOM 1465 N N . LYS A 1 175 ? -6.780 0.291 9.498 1.00 97.50 175 LYS A N 1
ATOM 1466 C CA . LYS A 1 175 ? -8.229 0.265 9.771 1.00 97.50 175 LYS A CA 1
ATOM 1467 C C . LYS A 1 175 ? -8.916 1.637 9.629 1.00 97.50 175 LYS A C 1
ATOM 1469 O O . LYS A 1 175 ? -10.113 1.666 9.357 1.00 97.50 175 LYS A O 1
ATOM 1474 N N . GLY A 1 176 ? -8.196 2.738 9.853 1.00 96.19 176 GLY A N 1
ATOM 1475 C CA . GLY A 1 176 ? -8.728 4.103 9.762 1.00 96.19 176 GLY A CA 1
ATOM 1476 C C . GLY A 1 176 ? -8.864 4.650 8.336 1.00 96.19 176 GLY A C 1
ATOM 1477 O O . GLY A 1 176 ? -9.515 5.673 8.145 1.00 96.19 176 GLY A O 1
ATOM 1478 N N . THR A 1 177 ? -8.279 3.984 7.340 1.00 97.44 177 THR A N 1
ATOM 1479 C CA . THR A 1 177 ? -8.266 4.449 5.949 1.00 97.44 177 THR A CA 1
ATOM 1480 C C . THR A 1 177 ? -9.610 4.208 5.276 1.00 97.44 177 THR A C 1
ATOM 1482 O O . THR A 1 177 ? -10.227 3.149 5.421 1.00 97.44 177 THR A O 1
ATOM 1485 N N . THR A 1 178 ? -10.066 5.178 4.485 1.00 97.81 178 THR A N 1
ATOM 1486 C CA . THR A 1 178 ? -11.334 5.057 3.763 1.00 97.81 178 THR A CA 1
ATOM 1487 C C . THR A 1 178 ? -11.153 4.159 2.545 1.00 97.81 178 THR A C 1
ATOM 1489 O O . THR A 1 178 ? -10.351 4.457 1.664 1.00 97.81 178 THR A O 1
ATOM 1492 N N . ILE A 1 179 ? -11.932 3.077 2.464 1.00 97.31 179 ILE A N 1
ATOM 1493 C CA . ILE A 1 179 ? -11.932 2.131 1.340 1.00 97.31 179 ILE A CA 1
ATOM 1494 C C . ILE A 1 179 ? -13.195 2.329 0.499 1.00 97.31 179 ILE A C 1
ATOM 1496 O O . ILE A 1 179 ? -14.310 2.285 1.017 1.00 97.31 179 ILE A O 1
ATOM 1500 N N . LYS A 1 180 ? -13.026 2.484 -0.817 1.00 96.56 180 LYS A N 1
ATOM 1501 C CA . LYS A 1 180 ? -14.112 2.617 -1.799 1.00 96.56 180 LYS A CA 1
ATOM 1502 C C . LYS A 1 180 ? -14.021 1.485 -2.831 1.00 96.56 180 LYS A C 1
ATOM 1504 O O . LYS A 1 180 ? -13.152 1.552 -3.706 1.00 96.56 180 LYS A O 1
ATOM 1509 N N . PRO A 1 181 ? -14.858 0.436 -2.722 1.00 93.94 181 PRO A N 1
ATOM 1510 C CA . PRO A 1 181 ? -14.912 -0.642 -3.710 1.00 93.94 181 PRO A CA 1
ATOM 1511 C C . PRO A 1 181 ? -15.253 -0.108 -5.108 1.00 93.94 181 PRO A C 1
ATOM 1513 O O . PRO A 1 181 ? -15.969 0.888 -5.218 1.00 93.94 181 PRO A O 1
ATOM 1516 N N . PHE A 1 182 ? -14.729 -0.764 -6.147 1.00 85.56 182 PHE A N 1
ATOM 1517 C CA . PHE A 1 182 ? -15.138 -0.533 -7.538 1.00 85.56 182 PHE A CA 1
ATOM 1518 C C . PHE A 1 182 ? -16.295 -1.445 -7.943 1.00 85.56 182 PHE A C 1
ATOM 1520 O O . PHE A 1 182 ? -16.359 -2.577 -7.407 1.00 85.56 182 PHE A O 1
#

Foldseek 3Di:
DDFFKWKAADDQAKDAFPQADPDLVSDDLPHDPDGIFDKIFGPPVVPVVLVPPPPVPDDPDDPVVVVVVVVVVVVSPNPIFMKGWFFKKKALDDQPDCVQQVFPDDRRSITIGTRVSCVVRVVVVQVVLLVVLVVVVVVPDFPPPDPDPPDPVVVVPSGSCSHADPSRRMMTGGNPMDIGTD